Protein AF-H1Y177-F1 (afdb_monomer)

pLDDT: mean 82.39, std 16.21, range [31.78, 97.62]

Sequence (345 aa):
MYNSAKEYADLIKTEEYEYSAEPDDLEERKAMLRAQYAEQIKLIRYDLDAEFTPTRTKYQHILDMHKVMFCASLPEDIQAEFAAQFHYTTADNRRMYARIKRSPDQRFYALFISSSLITILHKLGKLELAVHYPGRVVSCSRYPDEKVTRLQLIEMLAETYAHFRLTKLPLGPLIILEENLDFQHYLTLTTQEKLLAYHEIAHFLNGDLEPDANQQKLSVDYPNLSYQREHYADLVGFALLLREEKYYGEVSEQDRKRILLALIGLFKVQYDLQGPETKDYPHPFNRLLIIIECFYGKSTAGTIGDAIENDRFHVLDVQKLAIENLKEEKYEAYIDQQLKLRFQS

Nearest PDB structures (foldseek):
  4x28-assembly1_C  TM=2.511E-01  e=2.045E+00  Mycobacterium tuberculosis H37Rv
  4hr3-assembly1_A  TM=2.533E-01  e=1.949E+00  Mycobacteroides abscessus ATCC 19977

Radius of gyration: 20.74 Å; Cα contacts (8 Å, |Δi|>4): 410; chains: 1; bounding box: 46×53×52 Å

Mean predicted aligned error: 8.29 Å

Organism: NCBI:txid714943

Solvent-accessible surface area (backbone atoms only — not comparable to full-atom values): 19398 Å² total; per-residue (Å²): 136,74,93,43,15,58,59,49,38,56,50,52,38,65,77,55,57,50,82,81,81,82,64,95,58,54,65,60,56,52,52,50,51,52,67,75,36,54,76,59,50,76,77,44,95,70,86,86,86,70,77,95,60,92,79,77,56,89,54,45,67,56,45,49,48,52,50,52,56,52,42,69,60,44,59,77,90,47,31,64,56,50,61,58,24,46,26,70,43,63,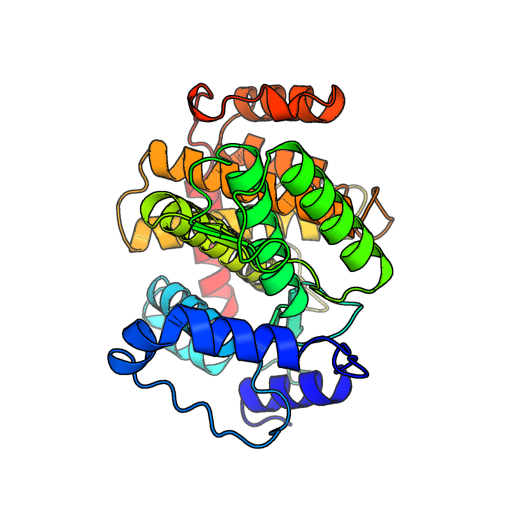35,53,32,80,86,52,56,62,47,60,46,68,42,94,85,71,68,27,31,27,37,32,38,14,55,44,50,57,46,36,53,52,48,48,50,50,36,54,50,31,44,76,38,34,91,46,50,73,46,34,69,85,41,77,92,51,87,67,49,47,66,60,35,47,52,50,43,53,48,29,51,54,46,26,64,74,70,54,47,60,58,68,72,54,76,41,53,40,68,76,58,42,50,54,43,49,56,31,48,54,51,39,56,48,43,55,52,28,26,38,51,21,33,55,62,62,31,72,83,46,97,80,54,81,67,80,76,90,69,83,89,55,98,46,66,53,41,43,52,54,48,49,11,48,47,46,6,52,43,50,52,53,52,43,49,49,67,79,37,86,76,47,74,67,52,52,45,48,50,49,52,24,49,53,53,46,34,51,52,46,28,73,65,70,44,74,61,49,101,68,42,63,37,36,63,61,50,50,40,53,44,32,34,47,46,28,20,60,70,40,22,49,56,52,48,53,21,60,79,66,75,34,59,92,72,63,58,64,90,76,54,65,73,40,86,34,69,57,70,62,45,51,53,48,50,55,52,33,53,46,64,73,72,74,109

Secondary structure (DSSP, 8-state):
--SSHHHHHHHHHHHH-------TTHHHHHHHHHHHSHHHHTTS---------TT--TTHHHHHHHHHHHHHTS-HHHHHHHHHHEEEEE---TT-SEEEEE-TTSS-EEEEE-HHHHHHHHHHHHHHHHHH-GGGEEEETTSTTSPPPHHHHHHHHHHHHHHHHHH-------EEE-HHHHHHHHHHHHHHHHHHHHHHHHHHHHTTT-TT------SPPPS-HHHHHHHHHHHHHHHHHHHHHHHHS---HHHHHHHHHHHHHHHHHHHHHH-S--SSS--HHHHHHHHHHHHH-HHHHHHHHHHHHTT-GGG--GGG------SHHHHHHHHHHHHHHHH--

Structure (mmCIF, N/CA/C/O backbone):
data_AF-H1Y177-F1
#
_entry.id   AF-H1Y177-F1
#
loop_
_atom_site.group_PDB
_atom_site.id
_atom_site.type_symbol
_atom_site.label_atom_id
_atom_site.label_alt_id
_atom_site.label_comp_id
_atom_site.label_asym_id
_atom_site.label_entity_id
_atom_site.label_seq_id
_atom_site.pdbx_PDB_ins_code
_atom_site.Cartn_x
_atom_site.Cartn_y
_atom_site.Cartn_z
_atom_site.occupancy
_atom_site.B_iso_or_equiv
_atom_site.auth_seq_id
_atom_site.auth_comp_id
_atom_site.auth_asym_id
_atom_site.auth_atom_id
_atom_site.pdbx_PDB_model_num
ATOM 1 N N . MET A 1 1 ? 23.823 -19.924 -10.982 1.00 75.94 1 MET A N 1
ATOM 2 C CA . MET A 1 1 ? 22.974 -19.399 -12.072 1.00 75.94 1 MET A CA 1
ATOM 3 C C . MET A 1 1 ? 21.580 -19.937 -11.814 1.00 75.94 1 MET A C 1
ATOM 5 O O . MET A 1 1 ? 21.475 -21.138 -11.608 1.00 75.94 1 MET A O 1
ATOM 9 N N . TYR A 1 2 ? 20.572 -19.074 -11.722 1.00 88.19 2 TYR A N 1
ATOM 10 C CA . TYR A 1 2 ? 19.198 -19.466 -11.373 1.00 88.19 2 TYR A CA 1
ATOM 11 C C . TYR A 1 2 ? 18.425 -19.841 -12.643 1.00 88.19 2 TYR A C 1
ATOM 13 O O . TYR A 1 2 ? 18.700 -19.279 -13.704 1.00 88.19 2 TYR A O 1
ATOM 21 N N . ASN A 1 3 ? 17.464 -20.760 -12.574 1.00 90.69 3 ASN A N 1
ATOM 22 C CA . ASN A 1 3 ? 16.644 -21.129 -13.736 1.00 90.69 3 ASN A CA 1
ATOM 23 C C . ASN A 1 3 ? 15.321 -20.356 -13.795 1.00 90.69 3 ASN A C 1
ATOM 25 O O . ASN A 1 3 ? 14.685 -20.318 -14.844 1.00 90.69 3 ASN A O 1
ATOM 29 N N . SER A 1 4 ? 14.899 -19.737 -12.689 1.00 93.69 4 SER A N 1
ATOM 30 C CA . SER A 1 4 ? 13.678 -18.928 -12.625 1.00 93.69 4 SER A CA 1
ATOM 31 C C . SER A 1 4 ? 13.740 -17.865 -11.526 1.00 93.69 4 SER A C 1
ATOM 33 O O . SER A 1 4 ? 14.493 -18.000 -10.558 1.00 93.69 4 SER A O 1
ATOM 35 N N . ALA A 1 5 ? 12.872 -16.854 -11.624 1.00 92.81 5 ALA A N 1
ATOM 36 C CA . ALA A 1 5 ? 12.686 -15.856 -10.571 1.00 92.81 5 ALA A CA 1
ATOM 37 C C . ALA A 1 5 ? 12.216 -16.472 -9.242 1.00 92.81 5 ALA A C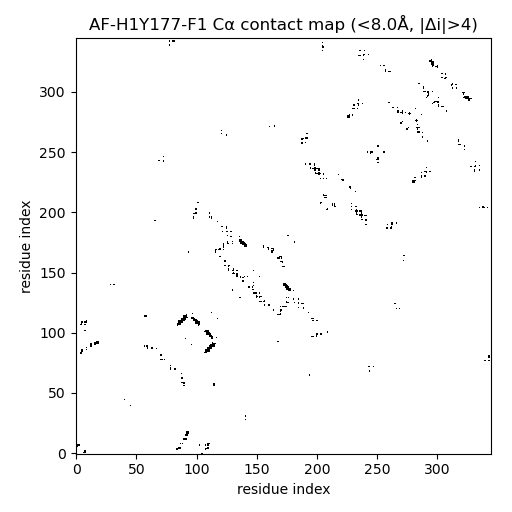 1
ATOM 39 O O . ALA A 1 5 ? 12.627 -16.025 -8.173 1.00 92.81 5 ALA A O 1
ATOM 40 N N . LYS A 1 6 ? 11.407 -17.540 -9.304 1.00 92.94 6 LYS A N 1
ATOM 41 C CA . LYS A 1 6 ? 10.964 -18.289 -8.121 1.00 92.94 6 LYS A CA 1
ATOM 42 C C . LYS A 1 6 ? 12.135 -18.970 -7.413 1.00 92.94 6 LYS A C 1
ATOM 44 O O . LYS A 1 6 ? 12.269 -18.834 -6.206 1.00 92.94 6 LYS A O 1
ATOM 49 N N . GLU A 1 7 ? 12.995 -19.665 -8.159 1.00 91.56 7 GLU A N 1
ATOM 50 C CA . GLU A 1 7 ? 14.185 -20.321 -7.596 1.00 91.56 7 GLU A CA 1
ATOM 51 C C . GLU A 1 7 ? 15.108 -19.308 -6.904 1.00 91.56 7 GLU A C 1
ATOM 53 O O . GLU A 1 7 ? 15.587 -19.558 -5.800 1.00 91.56 7 GLU A O 1
ATOM 58 N N . TYR A 1 8 ? 15.313 -18.140 -7.523 1.00 92.44 8 TYR A N 1
ATOM 59 C CA . TYR A 1 8 ? 16.077 -17.053 -6.913 1.00 92.44 8 TYR A CA 1
ATOM 60 C C . TYR A 1 8 ? 15.431 -16.551 -5.611 1.00 92.44 8 TYR A C 1
ATOM 62 O O . TYR A 1 8 ? 16.113 -16.411 -4.596 1.00 92.44 8 TYR A O 1
ATOM 70 N N . ALA A 1 9 ? 14.117 -16.319 -5.614 1.00 89.06 9 ALA A N 1
ATOM 71 C CA . ALA A 1 9 ? 13.401 -15.826 -4.443 1.00 89.06 9 ALA A CA 1
ATOM 72 C C . ALA A 1 9 ? 13.393 -16.827 -3.274 1.00 89.06 9 ALA A C 1
ATOM 74 O O . ALA A 1 9 ? 13.612 -16.427 -2.130 1.00 89.06 9 ALA A O 1
ATOM 75 N N . ASP A 1 10 ? 13.192 -18.118 -3.555 1.00 88.56 10 ASP A N 1
ATOM 76 C CA . ASP A 1 10 ? 13.184 -19.189 -2.550 1.00 88.56 10 ASP A CA 1
ATOM 77 C C . ASP A 1 10 ? 14.548 -19.325 -1.848 1.00 88.56 10 ASP A C 1
ATOM 79 O O . ASP A 1 10 ? 14.605 -19.580 -0.640 1.00 88.56 10 ASP A O 1
ATOM 83 N N . LEU A 1 11 ? 15.651 -19.094 -2.573 1.00 86.75 11 LEU A N 1
ATOM 84 C CA . LEU A 1 11 ? 16.990 -19.066 -1.983 1.00 86.75 11 LEU A CA 1
ATOM 85 C C . LEU A 1 11 ? 17.119 -17.919 -0.973 1.00 86.75 11 LEU A C 1
ATOM 87 O O . LEU A 1 11 ? 17.459 -18.160 0.183 1.00 86.75 11 LEU A O 1
ATOM 91 N N . ILE A 1 12 ? 16.787 -16.690 -1.382 1.00 83.62 12 ILE A N 1
ATOM 92 C CA . ILE A 1 12 ? 16.859 -15.510 -0.506 1.00 83.62 12 ILE A CA 1
ATOM 93 C C . ILE A 1 12 ? 15.965 -15.686 0.721 1.00 83.62 12 ILE A C 1
ATOM 95 O O . ILE A 1 12 ? 16.376 -15.380 1.836 1.00 83.62 12 ILE A O 1
ATOM 99 N N . LYS A 1 13 ? 14.751 -16.215 0.537 1.00 80.75 13 LYS A N 1
ATOM 100 C CA . LYS A 1 13 ? 13.829 -16.491 1.641 1.00 80.75 13 LYS A CA 1
ATOM 101 C C . LYS A 1 13 ? 14.442 -17.448 2.660 1.00 80.75 13 LYS A C 1
ATOM 103 O O . LYS A 1 13 ? 14.269 -17.243 3.855 1.00 80.75 13 LYS A O 1
ATOM 108 N N . THR A 1 14 ? 15.158 -18.468 2.192 1.00 78.88 14 THR A N 1
ATOM 109 C CA . THR A 1 14 ? 15.846 -19.429 3.062 1.00 78.88 14 THR A CA 1
ATOM 110 C C . THR A 1 14 ? 17.004 -18.780 3.818 1.00 78.88 14 THR A C 1
ATOM 112 O O . THR A 1 14 ? 17.168 -19.024 5.010 1.00 78.88 14 THR A O 1
ATOM 115 N N . GLU A 1 15 ? 17.787 -17.935 3.145 1.00 77.94 15 GLU A N 1
ATOM 116 C CA . GLU A 1 15 ? 18.942 -17.243 3.732 1.00 77.94 15 GLU A CA 1
ATOM 117 C C . GLU A 1 15 ? 18.545 -16.166 4.749 1.00 77.94 15 GLU A C 1
ATOM 119 O O . GLU A 1 15 ? 19.251 -15.953 5.733 1.00 77.94 15 GLU A O 1
ATOM 124 N N . GLU A 1 16 ? 17.426 -15.479 4.517 1.00 73.50 16 GLU A N 1
ATOM 125 C CA . GLU A 1 16 ? 17.005 -14.324 5.312 1.00 73.50 16 GLU A CA 1
ATOM 126 C C . GLU A 1 16 ? 15.894 -14.630 6.320 1.00 73.50 16 GLU A C 1
ATOM 128 O O . GLU A 1 16 ? 15.444 -13.709 7.000 1.00 73.50 16 GLU A O 1
ATOM 133 N N . TYR A 1 17 ? 15.422 -15.875 6.427 1.00 67.88 17 TYR A N 1
ATOM 134 C CA . TYR A 1 17 ? 14.369 -16.226 7.380 1.00 67.88 17 TYR A CA 1
ATOM 135 C C . TYR A 1 17 ? 14.837 -16.002 8.827 1.00 67.88 17 TYR A C 1
ATOM 137 O O . TYR A 1 17 ? 15.738 -16.677 9.324 1.00 67.88 17 TYR A O 1
ATOM 145 N N . GLU A 1 18 ? 14.174 -15.084 9.533 1.00 60.97 18 GLU A N 1
ATOM 146 C CA . GLU A 1 18 ? 14.461 -14.761 10.933 1.00 60.97 18 GLU A CA 1
ATOM 147 C C . GLU A 1 18 ? 13.154 -14.693 11.745 1.00 60.97 18 GLU A C 1
ATOM 149 O O . GLU A 1 18 ? 12.717 -13.613 12.148 1.00 60.97 18 GLU A O 1
ATOM 154 N N . TYR A 1 19 ? 12.531 -15.843 12.032 1.00 57.69 19 TYR A N 1
ATOM 155 C CA . TYR A 1 19 ? 11.527 -15.963 13.100 1.00 57.69 19 TYR A CA 1
ATOM 156 C C . TYR A 1 19 ? 11.742 -17.224 13.943 1.00 57.69 19 TYR A C 1
ATOM 158 O O . TYR A 1 19 ? 11.672 -18.352 13.458 1.00 57.69 19 TYR A O 1
ATOM 166 N N . SER A 1 20 ? 11.996 -17.008 15.235 1.00 42.56 20 SER A N 1
ATOM 167 C CA . SER A 1 20 ? 12.152 -18.029 16.271 1.00 42.56 20 SER A CA 1
ATOM 168 C C . SER A 1 20 ? 10.900 -18.112 17.156 1.00 42.56 20 SER A C 1
ATOM 170 O O . SER A 1 20 ? 10.494 -17.079 17.688 1.00 42.56 20 SER A O 1
ATOM 172 N N . ALA A 1 21 ? 10.400 -19.342 17.341 1.00 47.53 21 ALA A N 1
ATOM 173 C CA . ALA A 1 21 ? 9.310 -19.820 18.211 1.00 47.53 21 ALA A CA 1
ATOM 174 C C . ALA A 1 21 ? 7.911 -19.193 18.016 1.00 47.53 21 ALA A C 1
ATOM 176 O O . ALA A 1 21 ? 7.730 -17.977 18.023 1.00 47.53 21 ALA A O 1
ATOM 177 N N . GLU A 1 22 ? 6.909 -20.065 17.858 1.00 49.09 22 GLU A N 1
ATOM 178 C CA . GLU A 1 22 ? 5.491 -19.695 17.884 1.00 49.09 22 GLU A CA 1
ATOM 179 C C . GLU A 1 22 ? 5.107 -19.159 19.277 1.00 49.09 22 GLU A C 1
ATOM 181 O O . GLU A 1 22 ? 5.670 -19.608 20.275 1.00 49.09 22 GLU A O 1
ATOM 186 N N . PRO A 1 23 ? 4.180 -18.190 19.370 1.00 51.50 23 PRO A N 1
ATOM 187 C CA . PRO A 1 23 ? 3.711 -17.684 20.655 1.00 51.50 23 PRO A CA 1
ATOM 188 C C . PRO A 1 23 ? 2.917 -18.757 21.411 1.00 51.50 23 PRO A C 1
ATOM 190 O O . PRO A 1 23 ? 2.177 -19.534 20.805 1.00 51.50 23 PRO A O 1
ATOM 193 N N . ASP A 1 24 ? 3.017 -18.735 22.740 1.00 48.34 24 ASP A N 1
ATOM 194 C CA . ASP A 1 24 ? 2.406 -19.727 23.638 1.00 48.34 24 ASP A CA 1
ATOM 195 C C . ASP A 1 24 ? 0.866 -19.826 23.513 1.00 48.34 24 ASP A C 1
ATOM 197 O O . ASP A 1 24 ? 0.278 -20.832 23.900 1.00 48.34 24 ASP A O 1
ATOM 201 N N . ASP A 1 25 ? 0.198 -18.815 22.939 1.00 46.34 25 ASP A N 1
ATOM 202 C CA . ASP A 1 25 ? -1.266 -18.720 22.817 1.00 46.34 25 ASP A CA 1
ATOM 203 C C . ASP A 1 25 ? -1.827 -19.124 21.434 1.00 46.34 25 ASP A C 1
ATOM 205 O O . ASP A 1 25 ? -3.021 -18.962 21.155 1.00 46.34 25 ASP A O 1
ATOM 209 N N . LEU A 1 26 ? -0.989 -19.655 20.534 1.00 50.62 26 LEU A N 1
ATOM 210 C CA . LEU A 1 26 ? -1.403 -20.007 19.170 1.00 50.62 26 LEU A CA 1
ATOM 211 C C . LEU A 1 26 ? -2.540 -21.043 19.136 1.00 50.62 26 LEU A C 1
ATOM 213 O O . LEU A 1 26 ? -3.461 -20.922 18.321 1.00 50.62 26 LEU A O 1
ATOM 217 N N . GLU A 1 27 ? -2.490 -22.048 20.008 1.00 55.56 27 GLU A N 1
ATOM 218 C CA . GLU A 1 27 ? -3.500 -23.111 20.054 1.00 55.56 27 GLU A CA 1
ATOM 219 C C . GLU A 1 27 ? -4.855 -22.610 20.571 1.00 55.56 27 GLU A C 1
ATOM 221 O O . GLU A 1 27 ? -5.894 -22.991 20.028 1.00 55.56 27 GLU A O 1
ATOM 226 N N . GLU A 1 28 ? -4.868 -21.668 21.518 1.00 53.62 28 GLU A N 1
ATOM 227 C CA . GLU A 1 28 ? -6.100 -21.020 21.990 1.00 53.62 28 GLU A CA 1
ATOM 228 C C . GLU A 1 28 ? -6.765 -20.210 20.867 1.00 53.62 28 GLU A C 1
ATOM 230 O O . GLU A 1 28 ? -7.971 -20.320 20.625 1.00 53.62 28 GLU A O 1
ATOM 235 N N . ARG A 1 29 ? -5.966 -19.467 20.088 1.00 50.06 29 ARG A N 1
ATOM 236 C CA . ARG A 1 29 ? -6.459 -18.715 18.921 1.00 50.06 29 ARG A CA 1
ATOM 237 C C . ARG A 1 29 ? -7.013 -19.640 17.830 1.00 50.06 29 ARG A C 1
ATOM 239 O O . ARG A 1 29 ? -8.046 -19.324 17.232 1.00 50.06 29 ARG A O 1
ATOM 246 N N . LYS A 1 30 ? -6.366 -20.785 17.566 1.00 53.19 30 LYS A N 1
ATOM 247 C CA . LYS A 1 30 ? -6.859 -21.807 16.617 1.00 53.19 30 LYS A CA 1
ATOM 248 C C . LYS A 1 30 ? -8.172 -22.433 17.094 1.00 53.19 30 LYS A C 1
ATOM 250 O O . LYS A 1 30 ? -9.084 -22.608 16.284 1.00 53.19 30 LYS A O 1
ATOM 255 N N . ALA A 1 31 ? -8.285 -22.757 18.382 1.00 60.78 31 ALA A N 1
ATOM 256 C CA . ALA A 1 31 ? -9.494 -23.333 18.968 1.00 60.78 31 ALA A CA 1
ATOM 257 C C . ALA A 1 31 ? -10.694 -22.382 18.847 1.00 60.78 31 ALA A C 1
ATOM 259 O O . ALA A 1 31 ? -11.779 -22.799 18.441 1.00 60.78 31 ALA A O 1
ATOM 260 N N . MET A 1 32 ? -10.479 -21.090 19.093 1.00 52.34 32 MET A N 1
ATOM 261 C CA . MET A 1 32 ? -11.524 -20.077 18.982 1.00 52.34 32 MET A CA 1
ATOM 262 C C . MET A 1 32 ? -12.012 -19.880 17.537 1.00 52.34 32 MET A C 1
ATOM 264 O O . MET A 1 32 ? -13.216 -19.811 17.297 1.00 52.34 32 MET A O 1
ATOM 268 N N . LEU A 1 33 ? -11.102 -19.858 16.553 1.00 46.78 33 LEU A N 1
ATOM 269 C CA . LEU A 1 33 ? -11.469 -19.799 15.129 1.00 46.78 33 LEU A CA 1
ATOM 270 C C . LEU A 1 33 ? -12.312 -21.010 14.710 1.00 46.78 33 LEU A C 1
ATOM 272 O O . LEU A 1 33 ? -13.312 -20.858 14.011 1.00 46.78 33 LEU A O 1
ATOM 276 N N . ARG A 1 34 ? -11.935 -22.210 15.165 1.00 55.59 34 ARG A N 1
ATOM 277 C CA . ARG A 1 34 ? -12.697 -23.439 14.905 1.00 55.59 34 ARG A CA 1
ATOM 278 C C . ARG A 1 34 ? -14.091 -23.387 15.530 1.00 55.59 34 ARG A C 1
ATOM 280 O O . ARG A 1 34 ? -15.044 -23.804 14.883 1.00 55.59 34 ARG A O 1
ATOM 287 N N . ALA A 1 35 ? -14.217 -22.852 16.744 1.00 54.09 35 ALA A N 1
ATOM 288 C CA . ALA A 1 35 ? -15.501 -22.706 17.426 1.00 54.09 35 ALA A CA 1
ATOM 289 C C . ALA A 1 35 ? -16.419 -21.686 16.731 1.00 54.09 35 ALA A C 1
ATOM 291 O O . ALA A 1 35 ? -17.602 -21.949 16.535 1.00 54.09 35 ALA A O 1
ATOM 292 N N . GLN A 1 36 ? -15.871 -20.542 16.317 1.00 44.62 36 GLN A N 1
ATOM 293 C CA . GLN A 1 36 ? -16.650 -19.434 15.769 1.00 44.62 36 GLN A CA 1
ATOM 294 C C . GLN A 1 36 ? -17.076 -19.639 14.306 1.00 44.62 36 GLN A C 1
ATOM 296 O O . GLN A 1 36 ? -18.156 -19.201 13.912 1.00 44.62 36 GLN A O 1
ATOM 301 N N . TYR A 1 37 ? -16.260 -20.325 13.503 1.00 44.91 37 TYR A N 1
ATOM 302 C CA . TYR A 1 37 ? -16.524 -20.543 12.079 1.00 44.91 37 TYR A CA 1
ATOM 303 C C . TYR A 1 37 ? -17.017 -21.957 11.752 1.00 44.91 37 TYR A C 1
ATOM 305 O O . TYR A 1 37 ? -17.099 -22.302 10.577 1.00 44.91 37 TYR A O 1
ATOM 313 N N . ALA A 1 38 ? -17.381 -22.775 12.744 1.00 51.91 38 ALA A N 1
ATOM 314 C CA . ALA A 1 38 ? -17.777 -24.174 12.542 1.00 51.91 38 ALA A CA 1
ATOM 315 C C . ALA A 1 38 ? -18.864 -24.371 11.460 1.00 51.91 38 ALA A C 1
ATOM 317 O O . ALA A 1 38 ? -18.815 -25.341 10.707 1.00 51.91 38 ALA A O 1
ATOM 318 N N . GLU A 1 39 ? -19.811 -23.435 11.338 1.00 41.00 39 GLU A N 1
ATOM 319 C CA . GLU A 1 39 ? -20.872 -23.478 10.319 1.00 41.00 39 GLU A CA 1
ATOM 320 C C . GLU A 1 39 ? -20.454 -22.876 8.962 1.00 41.00 39 GLU A C 1
ATOM 322 O O . GLU A 1 39 ? -20.927 -23.323 7.921 1.00 41.00 39 GLU A O 1
ATOM 327 N N . GLN A 1 40 ? -19.515 -21.923 8.934 1.00 39.03 40 GLN A N 1
ATOM 328 C CA . GLN A 1 40 ? -19.001 -21.322 7.689 1.00 39.03 40 GLN A CA 1
ATOM 329 C C . GLN A 1 40 ? -17.900 -22.185 7.040 1.00 39.03 40 GLN A C 1
ATOM 331 O O . GLN A 1 40 ? -17.818 -22.280 5.818 1.00 39.03 40 GLN A O 1
ATOM 336 N N . ILE A 1 41 ? -17.115 -22.905 7.850 1.00 40.62 41 ILE A N 1
ATOM 337 C CA . ILE A 1 41 ? -16.101 -23.883 7.419 1.00 40.62 41 ILE A CA 1
ATOM 338 C C . ILE A 1 41 ? -16.753 -25.099 6.739 1.00 40.62 41 ILE A C 1
ATOM 340 O O . ILE A 1 41 ? -16.166 -25.683 5.834 1.00 40.62 41 ILE A O 1
ATOM 344 N N . LYS A 1 42 ? -18.000 -25.456 7.080 1.00 44.00 42 LYS A N 1
ATOM 345 C CA . LYS A 1 42 ? -18.747 -26.502 6.351 1.00 44.00 42 LYS A CA 1
ATOM 346 C C . LYS A 1 42 ? -19.046 -26.128 4.893 1.00 44.00 42 LYS A C 1
ATOM 348 O O . LYS A 1 42 ? -19.235 -27.023 4.073 1.00 44.00 42 LYS A O 1
ATOM 353 N N . LEU A 1 43 ? -19.092 -24.832 4.572 1.00 38.03 43 LEU A N 1
ATOM 354 C CA . LEU A 1 43 ? -19.390 -24.318 3.230 1.00 38.03 43 LEU A CA 1
ATOM 355 C C . LEU A 1 43 ? -18.131 -24.003 2.409 1.00 38.03 43 LEU A C 1
ATOM 357 O O . LEU A 1 43 ? -18.203 -23.955 1.183 1.00 38.03 43 LEU A O 1
ATOM 361 N N . ILE A 1 44 ? -16.975 -23.841 3.055 1.00 39.00 44 ILE A N 1
ATOM 362 C CA . ILE A 1 44 ? -15.700 -23.539 2.401 1.00 39.00 44 ILE A CA 1
ATOM 363 C C . ILE A 1 44 ? -14.711 -24.645 2.769 1.00 39.00 44 ILE A C 1
ATOM 365 O O . ILE A 1 44 ? -14.218 -24.695 3.892 1.00 39.00 44 ILE A O 1
ATOM 369 N N . ARG A 1 45 ? -14.408 -25.534 1.815 1.00 35.06 45 ARG A N 1
ATOM 370 C CA . ARG A 1 45 ? -13.374 -26.571 1.966 1.00 35.06 45 ARG A CA 1
ATOM 371 C C . ARG A 1 45 ? -11.992 -25.930 2.155 1.00 35.06 45 ARG A C 1
ATOM 373 O O . ARG A 1 45 ? -11.255 -25.753 1.191 1.00 35.06 45 ARG A O 1
ATOM 380 N N . TYR A 1 46 ? -11.636 -25.609 3.392 1.00 36.53 46 TYR A N 1
ATOM 381 C CA . TYR A 1 46 ? -10.250 -25.460 3.820 1.00 36.53 46 TYR A CA 1
ATOM 382 C C . TYR A 1 46 ? -9.891 -26.675 4.671 1.00 36.53 46 TYR A C 1
ATOM 384 O O . TYR A 1 46 ? -10.284 -26.761 5.834 1.00 36.53 46 TYR A O 1
ATOM 392 N N . ASP A 1 47 ? -9.146 -27.613 4.085 1.00 34.56 47 ASP A N 1
ATOM 393 C CA . ASP A 1 47 ? -8.481 -28.664 4.852 1.00 34.56 47 ASP A CA 1
ATOM 394 C C . ASP A 1 47 ? -7.391 -28.022 5.720 1.00 34.56 47 ASP A C 1
ATOM 396 O O . ASP A 1 47 ? -6.475 -27.362 5.222 1.00 34.56 47 ASP A O 1
ATOM 400 N N . LEU A 1 48 ? -7.520 -28.196 7.036 1.00 36.38 48 LEU A N 1
ATOM 401 C CA . LEU A 1 48 ? -6.584 -27.715 8.058 1.00 36.38 48 LEU A CA 1
ATOM 402 C C . LEU A 1 48 ? -5.649 -28.822 8.567 1.00 36.38 48 LEU A C 1
ATOM 404 O O . LEU A 1 48 ? -5.088 -28.689 9.653 1.00 36.38 48 LEU A O 1
ATOM 408 N N . ASP A 1 49 ? -5.439 -29.864 7.766 1.00 34.62 49 ASP A N 1
ATOM 409 C CA . ASP A 1 49 ? -4.423 -30.882 8.018 1.00 34.62 49 ASP A CA 1
ATOM 410 C C . ASP A 1 49 ? -3.207 -30.606 7.129 1.00 34.62 49 ASP A C 1
ATOM 412 O O . ASP A 1 49 ? -3.058 -31.140 6.032 1.00 34.62 49 ASP A O 1
ATOM 416 N N . ALA A 1 50 ? -2.326 -29.726 7.602 1.00 37.50 50 ALA A N 1
ATOM 417 C CA . ALA A 1 50 ? -0.974 -29.634 7.073 1.00 37.50 50 ALA A CA 1
ATOM 418 C C . ALA A 1 50 ? 0.016 -29.658 8.239 1.00 37.50 50 ALA A C 1
ATOM 420 O O . ALA A 1 50 ? 0.114 -28.702 9.011 1.00 37.50 50 ALA A O 1
ATOM 421 N N . GLU A 1 51 ? 0.746 -30.770 8.346 1.00 31.78 51 GLU A N 1
ATOM 422 C CA . GLU A 1 51 ? 2.013 -30.841 9.069 1.00 31.78 51 GLU A CA 1
ATOM 423 C C . GLU A 1 51 ? 2.915 -29.667 8.661 1.00 31.78 51 GLU A C 1
ATOM 425 O O . GLU A 1 51 ? 2.915 -29.223 7.506 1.00 31.78 51 GLU A O 1
ATOM 430 N N . PHE A 1 52 ? 3.684 -29.156 9.624 1.00 33.31 52 PHE A N 1
ATOM 431 C CA . PHE A 1 52 ? 4.585 -28.020 9.457 1.00 33.31 52 PHE A CA 1
ATOM 432 C C . PHE A 1 52 ? 5.525 -28.235 8.258 1.00 33.31 52 PHE A C 1
ATOM 434 O O . PHE A 1 52 ? 6.497 -28.983 8.324 1.00 33.31 52 PHE A O 1
ATOM 441 N N . THR A 1 53 ? 5.217 -27.566 7.146 1.00 32.19 53 THR A N 1
ATOM 442 C CA . THR A 1 53 ? 6.043 -27.511 5.938 1.00 32.19 53 THR A CA 1
ATOM 443 C C . THR A 1 53 ? 6.730 -26.144 5.896 1.00 32.19 53 THR A C 1
ATOM 445 O O . THR A 1 53 ? 6.061 -25.139 6.153 1.00 32.19 53 THR A O 1
ATOM 448 N N . PRO A 1 54 ? 8.032 -26.054 5.569 1.00 38.12 54 PRO A N 1
ATOM 449 C CA . PRO A 1 54 ? 8.764 -24.790 5.556 1.00 38.12 54 PRO A CA 1
ATOM 450 C C . PRO A 1 54 ? 8.040 -23.712 4.732 1.00 38.12 54 PRO A C 1
ATOM 452 O O . 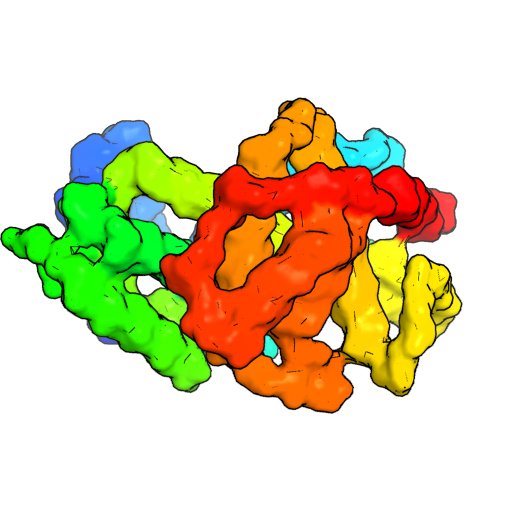PRO A 1 54 ? 7.924 -23.799 3.515 1.00 38.12 54 PRO A O 1
ATOM 455 N N . THR A 1 55 ? 7.552 -22.681 5.424 1.00 39.78 55 THR A N 1
ATOM 456 C CA . THR A 1 55 ? 7.062 -21.386 4.918 1.00 39.78 55 THR A CA 1
ATOM 457 C C . THR A 1 55 ? 6.090 -21.389 3.724 1.00 39.78 55 THR A C 1
ATOM 459 O O . THR A 1 55 ? 6.281 -20.656 2.750 1.00 39.78 55 THR A O 1
ATOM 462 N N . ARG A 1 56 ? 4.939 -22.064 3.854 1.00 40.72 56 ARG A N 1
ATOM 463 C CA . ARG A 1 56 ? 3.696 -21.510 3.279 1.00 40.72 56 ARG A CA 1
ATOM 464 C C . ARG A 1 56 ? 3.258 -20.332 4.142 1.00 40.72 56 ARG A C 1
ATOM 466 O O . ARG A 1 56 ? 2.454 -20.466 5.060 1.00 40.72 56 ARG A O 1
ATOM 473 N N . THR A 1 57 ? 3.829 -19.168 3.882 1.00 51.47 57 THR A N 1
ATOM 474 C CA . THR A 1 57 ? 3.296 -17.924 4.432 1.00 51.47 57 THR A CA 1
ATOM 475 C C . THR A 1 57 ? 1.873 -17.769 3.918 1.00 51.47 57 THR A C 1
ATOM 477 O O . THR A 1 57 ? 1.601 -17.850 2.718 1.00 51.47 57 THR A O 1
ATOM 480 N N . LYS A 1 58 ? 0.922 -17.605 4.838 1.00 64.94 58 LYS A N 1
ATOM 481 C CA . LYS A 1 58 ? -0.509 -17.630 4.508 1.00 64.94 58 LYS A CA 1
ATOM 482 C C . LYS A 1 58 ? -0.921 -16.552 3.497 1.00 64.94 58 LYS A C 1
ATOM 484 O O . LYS A 1 58 ? -2.011 -16.657 2.962 1.00 64.94 58 LYS A O 1
ATOM 489 N N . TYR A 1 59 ? -0.058 -15.583 3.192 1.00 79.31 59 TYR A N 1
ATOM 490 C CA . TYR A 1 59 ? -0.310 -14.468 2.277 1.00 79.31 59 TYR A CA 1
ATOM 491 C C . TYR A 1 59 ? 0.250 -14.649 0.863 1.00 79.31 59 TYR A C 1
ATOM 493 O O . TYR A 1 59 ? 0.022 -13.776 0.034 1.00 79.31 59 TYR A O 1
ATOM 501 N N . GLN A 1 60 ? 0.936 -15.755 0.543 1.00 84.94 60 GLN A N 1
ATOM 502 C CA . GLN A 1 60 ? 1.447 -15.959 -0.821 1.00 84.94 60 GLN A CA 1
ATOM 503 C C . GLN A 1 60 ? 0.327 -15.851 -1.870 1.00 84.94 60 GLN A C 1
ATOM 505 O O . GLN A 1 60 ? 0.504 -15.178 -2.874 1.00 84.94 60 GLN A O 1
ATOM 510 N N . HIS A 1 61 ? -0.854 -16.411 -1.588 1.00 82.75 61 HIS A N 1
ATOM 511 C CA . HIS A 1 61 ? -2.008 -16.324 -2.488 1.00 82.75 61 HIS A CA 1
ATOM 512 C C . HIS A 1 61 ? -2.495 -14.881 -2.729 1.00 82.75 61 HIS A C 1
ATOM 514 O O . HIS A 1 61 ? -2.950 -14.571 -3.825 1.00 82.75 61 HIS A O 1
ATOM 520 N N . ILE A 1 62 ? -2.380 -13.997 -1.730 1.00 84.00 62 ILE A N 1
ATOM 521 C CA . ILE A 1 62 ? -2.714 -12.572 -1.860 1.00 84.00 62 ILE A CA 1
ATOM 522 C C . ILE A 1 62 ? -1.694 -11.879 -2.766 1.00 84.00 62 ILE A C 1
ATOM 524 O O . ILE A 1 62 ? -2.072 -11.153 -3.679 1.00 84.00 62 ILE A O 1
ATOM 528 N N . LEU A 1 63 ? -0.400 -12.151 -2.570 1.00 89.38 63 LEU A N 1
ATOM 529 C CA . LEU A 1 63 ? 0.653 -11.604 -3.432 1.00 89.38 63 LEU A CA 1
ATOM 530 C C . LEU A 1 63 ? 0.553 -12.122 -4.870 1.00 89.38 63 LEU A C 1
ATOM 532 O O . LEU A 1 63 ? 0.778 -11.357 -5.805 1.00 89.38 63 LEU A O 1
ATOM 536 N N . ASP A 1 64 ? 0.188 -13.391 -5.053 1.00 89.12 64 ASP A N 1
ATOM 537 C CA . ASP A 1 64 ? -0.059 -13.977 -6.370 1.00 89.12 64 ASP A CA 1
ATOM 538 C C . ASP A 1 64 ? -1.249 -13.291 -7.056 1.00 89.12 64 ASP A C 1
ATOM 540 O O . ASP A 1 64 ? -1.164 -12.966 -8.239 1.00 89.12 64 ASP A O 1
ATOM 544 N N . MET A 1 65 ? -2.328 -13.007 -6.315 1.00 88.38 65 MET A N 1
ATOM 545 C CA . MET A 1 65 ? -3.474 -12.247 -6.823 1.00 88.38 65 MET A CA 1
ATOM 546 C C . MET A 1 65 ? -3.060 -10.835 -7.252 1.00 88.38 65 MET A C 1
ATOM 548 O O . MET A 1 65 ? -3.353 -10.445 -8.381 1.00 88.38 65 MET A O 1
ATOM 552 N N . HIS A 1 66 ? -2.319 -10.103 -6.412 1.00 91.50 66 HIS A N 1
ATOM 553 C CA . HIS A 1 66 ? -1.795 -8.775 -6.760 1.00 91.50 66 HIS A CA 1
ATOM 554 C C . HIS A 1 66 ? -0.887 -8.828 -7.991 1.00 91.50 66 HIS A C 1
ATOM 556 O O . HIS A 1 66 ? -1.020 -8.001 -8.886 1.00 91.50 66 HIS A O 1
ATOM 562 N N . LYS A 1 67 ? -0.012 -9.838 -8.096 1.00 93.19 67 LYS A N 1
ATOM 563 C CA . LYS A 1 67 ? 0.841 -10.035 -9.278 1.00 93.19 67 LYS A CA 1
ATOM 564 C C . LYS A 1 67 ? 0.007 -10.252 -10.540 1.00 93.19 67 LYS A C 1
ATOM 566 O O . LYS A 1 67 ? 0.328 -9.680 -11.578 1.00 93.19 67 LYS A O 1
ATOM 571 N N . VAL A 1 68 ? -1.022 -11.098 -10.476 1.00 91.88 68 VAL A N 1
ATOM 572 C CA . VAL A 1 68 ? -1.906 -11.378 -11.618 1.00 91.88 68 VAL A CA 1
ATOM 573 C C . VAL A 1 68 ? -2.645 -10.114 -12.041 1.00 91.88 68 VAL A C 1
ATOM 575 O O . VAL A 1 68 ? -2.654 -9.798 -13.230 1.00 91.88 68 VAL A O 1
ATOM 578 N N . MET A 1 69 ? -3.211 -9.378 -11.081 1.00 91.19 69 MET A N 1
ATOM 579 C CA . MET A 1 69 ? -3.933 -8.141 -11.366 1.00 91.19 69 MET A CA 1
ATOM 580 C C . MET A 1 69 ? -3.028 -7.093 -12.014 1.00 91.19 69 MET A C 1
ATOM 582 O O . MET A 1 69 ? -3.393 -6.538 -13.055 1.00 91.19 69 MET A O 1
ATOM 586 N N . PHE A 1 70 ? -1.825 -6.921 -11.460 1.00 94.06 70 PHE A N 1
ATOM 587 C CA . PHE A 1 70 ? -0.839 -5.983 -11.968 1.00 94.06 70 PHE A CA 1
ATOM 588 C C . PHE A 1 70 ? -0.395 -6.365 -13.376 1.00 94.06 70 PHE A C 1
ATOM 590 O O . PHE A 1 70 ? -0.429 -5.533 -14.278 1.00 94.06 70 PHE A O 1
ATOM 597 N N . CYS A 1 71 ? -0.036 -7.637 -13.585 1.00 94.31 71 CYS A N 1
ATOM 598 C CA . CYS A 1 71 ? 0.405 -8.149 -14.880 1.00 94.31 71 CYS A CA 1
ATOM 599 C C . CYS A 1 71 ? -0.655 -7.928 -15.967 1.00 94.31 71 CYS A C 1
ATOM 601 O O . CYS A 1 71 ? -0.318 -7.482 -17.057 1.00 94.31 71 CYS A O 1
ATOM 603 N N . ALA A 1 72 ? -1.935 -8.157 -15.662 1.00 93.31 72 ALA A N 1
ATOM 604 C CA . ALA A 1 72 ? -3.023 -7.915 -16.610 1.00 93.31 72 ALA A CA 1
ATOM 605 C C . ALA A 1 72 ? -3.173 -6.431 -16.999 1.00 93.31 72 ALA A C 1
ATOM 607 O O . ALA A 1 72 ? -3.596 -6.136 -18.114 1.00 93.31 72 ALA A O 1
ATOM 608 N N . SER A 1 73 ? -2.780 -5.500 -16.121 1.00 93.31 73 SER A N 1
ATOM 609 C CA . SER A 1 73 ? -2.785 -4.056 -16.407 1.00 93.31 73 SER A CA 1
ATOM 610 C C . SER A 1 73 ? -1.593 -3.572 -17.255 1.00 93.31 73 SER A C 1
ATOM 612 O O . SER A 1 73 ? -1.553 -2.407 -17.672 1.00 93.31 73 SER A O 1
ATOM 614 N N . LEU A 1 74 ? -0.606 -4.440 -17.514 1.00 94.50 74 LEU A N 1
ATOM 615 C CA . LEU A 1 74 ? 0.553 -4.128 -18.354 1.00 94.50 74 LEU A CA 1
ATOM 616 C C . LEU A 1 74 ? 0.226 -4.283 -19.853 1.00 94.50 74 LEU A C 1
ATOM 618 O O . LEU A 1 74 ? -0.652 -5.074 -20.211 1.00 94.50 74 LEU A O 1
ATOM 622 N N . PRO A 1 75 ? 0.960 -3.588 -20.748 1.00 93.19 75 PRO A N 1
ATOM 623 C CA . PRO A 1 75 ? 0.883 -3.823 -22.192 1.00 93.19 75 PRO A CA 1
ATOM 624 C C . PRO A 1 75 ? 1.101 -5.300 -22.552 1.00 93.19 75 PRO A C 1
ATOM 626 O O . PRO A 1 75 ? 1.990 -5.937 -21.987 1.00 93.19 75 PRO A O 1
ATOM 629 N N . GLU A 1 76 ? 0.306 -5.842 -23.484 1.00 91.75 76 GLU A N 1
ATOM 630 C CA . GLU A 1 76 ? 0.294 -7.277 -23.843 1.00 91.75 76 GLU A CA 1
ATOM 631 C C . GLU A 1 76 ? 1.681 -7.826 -24.204 1.00 91.75 76 GLU A C 1
ATOM 633 O O . GLU A 1 76 ? 2.038 -8.938 -23.815 1.00 91.75 76 GLU A O 1
ATOM 638 N N . ASP A 1 77 ? 2.484 -7.026 -24.902 1.00 91.38 77 ASP A N 1
ATOM 639 C CA . ASP A 1 77 ? 3.843 -7.357 -25.326 1.00 91.38 77 ASP A CA 1
ATOM 640 C C . ASP A 1 77 ? 4.850 -7.436 -24.165 1.00 91.38 77 ASP A C 1
ATOM 642 O O . ASP A 1 77 ? 5.913 -8.028 -24.324 1.00 91.38 77 ASP A O 1
ATOM 646 N N . ILE A 1 78 ? 4.502 -6.906 -22.989 1.00 94.38 78 ILE A N 1
ATOM 647 C CA . ILE A 1 78 ? 5.340 -6.888 -21.781 1.00 94.38 78 ILE A CA 1
ATOM 648 C C . ILE A 1 78 ? 4.906 -7.955 -20.765 1.00 94.38 78 ILE A C 1
ATOM 650 O O . ILE A 1 78 ? 5.721 -8.416 -19.962 1.00 94.38 78 ILE A O 1
ATOM 654 N N . GLN A 1 79 ? 3.643 -8.395 -20.792 1.00 94.38 79 GLN A N 1
ATOM 655 C CA . GLN A 1 79 ? 3.080 -9.299 -19.775 1.00 94.38 79 GLN A CA 1
ATOM 656 C C . GLN A 1 79 ? 3.879 -10.598 -19.619 1.00 94.38 79 GLN A C 1
ATOM 658 O O . GLN A 1 79 ? 4.203 -11.007 -18.501 1.00 94.38 79 GLN A O 1
ATOM 663 N N . ALA A 1 80 ? 4.218 -11.247 -20.738 1.00 91.69 80 ALA A N 1
ATOM 664 C CA . ALA A 1 80 ? 4.935 -12.521 -20.728 1.00 91.69 80 ALA A CA 1
ATOM 665 C C . ALA A 1 80 ? 6.341 -12.381 -20.129 1.00 91.69 80 ALA A C 1
ATOM 667 O O . ALA A 1 80 ? 6.782 -13.229 -19.349 1.00 91.69 80 ALA A O 1
ATOM 668 N N . GLU A 1 81 ? 7.028 -11.292 -20.461 1.00 92.69 81 GLU A N 1
ATOM 669 C CA . GLU A 1 81 ? 8.377 -11.030 -19.985 1.00 92.69 81 GLU A CA 1
ATOM 670 C C . GLU A 1 81 ? 8.389 -10.651 -18.503 1.00 92.69 81 GLU A C 1
ATOM 672 O O . GLU A 1 81 ? 9.146 -11.235 -17.723 1.00 92.69 81 GLU A O 1
ATOM 677 N N . PHE A 1 82 ? 7.473 -9.773 -18.080 1.00 93.75 82 PHE A N 1
ATOM 678 C CA . PHE A 1 82 ? 7.286 -9.448 -16.669 1.00 93.75 82 PHE A CA 1
ATOM 679 C C . PHE A 1 82 ? 7.001 -10.712 -15.846 1.00 93.75 82 PHE A C 1
ATOM 681 O O . PHE A 1 82 ? 7.642 -10.963 -14.823 1.00 93.75 82 PHE A O 1
ATOM 688 N N . ALA A 1 83 ? 6.073 -11.556 -16.309 1.00 91.62 83 ALA A N 1
ATOM 689 C CA . ALA A 1 83 ? 5.704 -12.786 -15.620 1.00 91.62 83 ALA A CA 1
ATOM 690 C C . ALA A 1 83 ? 6.882 -13.763 -15.468 1.00 91.62 83 ALA A C 1
ATOM 692 O O . ALA A 1 83 ? 6.970 -14.426 -14.427 1.00 91.62 83 ALA A O 1
ATOM 693 N N . ALA A 1 84 ? 7.769 -13.826 -16.468 1.00 92.00 84 ALA A N 1
ATOM 694 C CA . ALA A 1 84 ? 8.958 -14.675 -16.479 1.00 92.00 84 ALA A CA 1
ATOM 695 C C . ALA A 1 84 ? 10.092 -14.141 -15.587 1.00 92.00 84 ALA A C 1
ATOM 697 O O . ALA A 1 84 ? 10.808 -14.933 -14.967 1.00 92.00 84 ALA A O 1
ATOM 698 N N . GLN A 1 85 ? 10.253 -12.817 -15.505 1.00 94.00 85 GLN A N 1
ATOM 699 C CA . GLN A 1 85 ? 11.354 -12.191 -14.773 1.00 94.00 85 GLN A CA 1
ATOM 700 C C . GLN A 1 85 ? 11.040 -11.907 -13.299 1.00 94.00 85 GLN A C 1
ATOM 702 O O . GLN A 1 85 ? 11.963 -11.879 -12.486 1.00 94.00 85 GLN A O 1
ATOM 707 N N . PHE A 1 86 ? 9.769 -11.727 -12.928 1.00 95.56 86 PHE A N 1
ATOM 708 C CA . PHE A 1 86 ? 9.376 -11.323 -11.574 1.00 95.56 86 PHE A CA 1
ATOM 709 C C . PHE A 1 86 ? 8.782 -12.466 -10.754 1.00 95.56 86 PHE A C 1
ATOM 711 O O . PHE A 1 86 ? 7.901 -13.201 -11.207 1.00 95.56 86 PHE A O 1
ATOM 718 N N . HIS A 1 87 ? 9.164 -12.557 -9.483 1.00 94.69 87 HIS A N 1
ATOM 719 C CA . HIS A 1 87 ? 8.477 -13.387 -8.496 1.00 94.69 87 HIS A CA 1
ATOM 720 C C . HIS A 1 87 ? 8.124 -12.571 -7.256 1.00 94.69 87 HIS A C 1
ATOM 722 O O . HIS A 1 87 ? 8.985 -11.912 -6.681 1.00 94.69 87 HIS A O 1
ATOM 728 N N . TYR A 1 88 ? 6.850 -12.600 -6.865 1.00 92.88 88 TYR A N 1
ATOM 729 C CA . TYR A 1 88 ? 6.388 -11.957 -5.640 1.00 92.88 88 TYR A CA 1
ATOM 730 C C . TYR A 1 88 ? 6.326 -13.035 -4.582 1.00 92.88 88 TYR A C 1
ATOM 732 O O . TYR A 1 88 ? 5.743 -14.094 -4.805 1.00 92.88 88 TYR A O 1
ATOM 740 N N . THR A 1 89 ? 6.918 -12.782 -3.431 1.00 90.44 89 THR A N 1
ATOM 741 C CA . THR A 1 89 ? 6.826 -13.698 -2.312 1.00 90.44 89 THR A CA 1
ATOM 742 C C . THR A 1 89 ? 6.870 -12.942 -1.004 1.00 90.44 89 THR A C 1
ATOM 744 O O . THR A 1 89 ? 7.068 -11.731 -0.932 1.00 90.44 89 THR A O 1
ATOM 747 N N . THR A 1 90 ? 6.651 -13.674 0.068 1.00 86.31 90 THR A N 1
ATOM 748 C CA . THR A 1 90 ? 6.863 -13.164 1.409 1.00 86.31 90 THR A CA 1
ATOM 749 C C . THR A 1 90 ? 8.265 -13.504 1.888 1.00 86.31 90 THR A C 1
ATOM 751 O O . THR A 1 90 ? 8.722 -14.633 1.677 1.00 86.31 90 THR A O 1
ATOM 754 N N . ALA A 1 91 ? 8.875 -12.618 2.659 1.00 81.31 91 ALA A N 1
ATOM 755 C CA . ALA A 1 91 ? 10.015 -12.980 3.487 1.00 81.31 91 ALA A CA 1
ATOM 756 C C . ALA A 1 91 ? 9.779 -12.489 4.905 1.00 81.31 91 ALA A C 1
ATOM 758 O O . ALA A 1 91 ? 9.581 -11.302 5.161 1.00 81.31 91 ALA A O 1
ATOM 759 N N . ASP A 1 92 ? 9.794 -13.447 5.818 1.00 74.25 92 ASP A N 1
ATOM 760 C CA . ASP A 1 92 ? 9.533 -13.210 7.216 1.00 74.25 92 ASP A CA 1
ATOM 761 C C . ASP A 1 92 ? 10.875 -13.051 7.930 1.00 74.25 92 ASP A C 1
ATOM 763 O O . ASP A 1 92 ? 11.541 -14.018 8.299 1.00 74.25 92 ASP A O 1
ATOM 767 N N . ASN A 1 93 ? 11.255 -11.790 8.130 1.00 69.06 93 ASN A N 1
ATOM 768 C CA . ASN A 1 93 ? 12.340 -11.407 9.020 1.00 69.06 93 ASN A CA 1
ATOM 769 C C . ASN A 1 93 ? 11.981 -10.132 9.798 1.00 69.06 93 ASN A C 1
ATOM 771 O O . ASN A 1 93 ? 11.038 -9.412 9.455 1.00 69.06 93 ASN A O 1
ATOM 775 N N . ARG A 1 94 ? 12.721 -9.850 10.874 1.00 68.50 94 ARG A N 1
ATOM 776 C CA . ARG A 1 94 ? 12.464 -8.688 11.748 1.00 68.50 94 ARG A CA 1
ATOM 777 C C . ARG A 1 94 ? 12.974 -7.357 11.183 1.00 68.50 94 ARG A C 1
ATOM 779 O O . ARG A 1 94 ? 12.772 -6.316 11.805 1.00 68.50 94 ARG A O 1
ATOM 786 N N . ARG A 1 95 ? 13.689 -7.386 10.057 1.00 67.25 95 ARG A N 1
ATOM 787 C CA . ARG A 1 95 ? 14.485 -6.262 9.534 1.00 67.25 95 ARG A CA 1
ATOM 788 C C . ARG A 1 95 ? 13.916 -5.657 8.254 1.00 67.25 95 ARG A C 1
ATOM 790 O O . ARG A 1 95 ? 14.421 -4.636 7.799 1.00 67.25 95 ARG A O 1
ATOM 797 N N . MET A 1 96 ? 12.904 -6.283 7.666 1.00 67.88 96 MET A N 1
ATOM 798 C CA . MET A 1 96 ? 12.376 -5.943 6.355 1.00 67.88 96 MET A CA 1
ATOM 799 C C . MET A 1 96 ? 10.853 -5.926 6.384 1.00 67.88 96 MET A C 1
ATOM 801 O O . MET A 1 96 ? 10.214 -6.810 6.953 1.00 67.88 96 MET A O 1
ATOM 805 N N . TYR A 1 97 ? 10.288 -4.909 5.744 1.00 80.31 97 TYR A N 1
ATOM 806 C CA . TYR A 1 97 ? 8.849 -4.702 5.608 1.00 80.31 97 TYR A CA 1
ATOM 807 C C . TYR A 1 97 ? 8.398 -4.971 4.172 1.00 80.31 97 TYR A C 1
ATOM 809 O O . TYR A 1 97 ? 7.523 -5.806 3.961 1.00 80.31 97 TYR A O 1
ATOM 817 N N . ALA A 1 98 ? 9.064 -4.354 3.200 1.00 89.38 98 ALA A N 1
ATOM 818 C CA . ALA A 1 98 ? 9.032 -4.723 1.794 1.00 89.38 98 ALA A CA 1
ATOM 819 C C . ALA A 1 98 ? 10.430 -4.498 1.191 1.00 89.38 98 ALA A C 1
ATOM 821 O O . ALA A 1 98 ? 11.240 -3.778 1.786 1.00 89.38 98 ALA A O 1
ATOM 822 N N . ARG A 1 99 ? 10.752 -5.202 0.101 1.00 91.38 99 ARG A N 1
ATOM 823 C CA . ARG A 1 99 ? 11.987 -5.012 -0.671 1.00 91.38 99 ARG A CA 1
ATOM 824 C C . ARG A 1 99 ? 11.897 -5.694 -2.028 1.00 91.38 99 ARG A C 1
ATOM 826 O O . ARG A 1 99 ? 11.476 -6.845 -2.103 1.00 91.38 99 ARG A O 1
ATOM 833 N N . ILE A 1 100 ? 12.443 -5.077 -3.065 1.00 94.19 100 ILE A N 1
ATOM 834 C CA . ILE A 1 100 ? 12.805 -5.755 -4.314 1.00 94.19 100 ILE A CA 1
ATOM 835 C C . ILE A 1 100 ? 14.310 -6.061 -4.385 1.00 94.19 100 ILE A C 1
ATOM 837 O O . ILE A 1 100 ? 15.157 -5.273 -3.965 1.00 94.19 100 ILE A O 1
ATOM 841 N N . LYS A 1 101 ? 14.666 -7.229 -4.926 1.00 92.88 101 LYS A N 1
ATOM 842 C CA . LYS A 1 101 ? 16.049 -7.608 -5.237 1.00 92.88 101 LYS A CA 1
ATOM 843 C C . LYS A 1 101 ? 16.175 -8.083 -6.670 1.00 92.88 101 LYS A C 1
ATOM 845 O O . LYS A 1 101 ? 15.294 -8.767 -7.181 1.00 92.88 101 LYS A O 1
ATOM 850 N N . ARG A 1 102 ? 17.320 -7.782 -7.273 1.00 94.12 102 ARG A N 1
ATOM 851 C CA . ARG A 1 102 ? 17.718 -8.294 -8.580 1.00 94.12 102 ARG A CA 1
ATOM 852 C C . ARG A 1 102 ? 18.730 -9.422 -8.421 1.00 94.12 102 ARG A C 1
ATOM 854 O O . ARG A 1 102 ? 19.629 -9.338 -7.581 1.00 94.12 102 ARG A O 1
ATOM 861 N N . SER A 1 103 ? 18.599 -10.461 -9.236 1.00 92.81 103 SER A N 1
ATOM 862 C CA . SER A 1 103 ? 19.543 -11.569 -9.257 1.00 92.81 103 SER A CA 1
ATOM 863 C C . SER A 1 103 ? 20.943 -11.101 -9.692 1.00 92.81 103 SER A C 1
ATOM 865 O O . SER A 1 103 ? 21.063 -10.210 -10.535 1.00 92.81 103 SER A O 1
ATOM 867 N N . PRO A 1 104 ? 22.025 -11.707 -9.165 1.00 89.94 104 PRO A N 1
ATOM 868 C CA . PRO A 1 104 ? 23.401 -11.395 -9.568 1.00 89.94 104 PRO A CA 1
ATOM 869 C C . PRO A 1 104 ? 23.676 -11.497 -11.074 1.00 89.94 104 PRO A C 1
ATOM 871 O O . PRO A 1 104 ? 24.515 -10.774 -11.600 1.00 89.94 104 PRO A O 1
ATOM 874 N N . ASP A 1 105 ? 22.973 -12.396 -11.768 1.00 89.44 105 ASP A N 1
ATOM 875 C CA . ASP A 1 105 ? 23.053 -12.566 -13.223 1.00 89.44 105 ASP A CA 1
ATOM 876 C C . ASP A 1 105 ? 22.117 -11.628 -13.998 1.00 89.44 105 ASP A C 1
ATOM 878 O O . ASP A 1 105 ? 21.997 -11.768 -15.209 1.00 89.44 105 ASP A O 1
ATOM 882 N N . GLN A 1 106 ? 21.475 -10.680 -13.308 1.00 89.38 106 GLN A N 1
ATOM 883 C CA . GLN A 1 106 ? 20.684 -9.587 -13.868 1.00 89.38 106 GLN A CA 1
ATOM 884 C C . GLN A 1 106 ? 19.377 -9.973 -14.581 1.00 89.38 106 GLN A C 1
ATOM 886 O O . GLN A 1 106 ? 18.722 -9.100 -15.148 1.00 89.38 106 GLN A O 1
ATOM 891 N N . ARG A 1 107 ? 18.965 -11.246 -14.521 1.00 90.25 107 ARG A N 1
ATOM 892 C CA . ARG A 1 107 ? 17.808 -11.781 -15.266 1.00 90.25 107 ARG A CA 1
ATOM 893 C C . ARG A 1 107 ? 16.490 -11.795 -14.500 1.00 90.25 107 ARG A C 1
ATOM 895 O O . ARG A 1 107 ? 15.435 -11.855 -15.121 1.00 90.25 107 ARG A O 1
ATOM 902 N N . PHE A 1 108 ? 16.539 -11.830 -13.173 1.00 94.44 108 PHE A N 1
ATOM 903 C CA . PHE A 1 108 ? 15.356 -12.048 -12.350 1.00 94.44 108 PHE A CA 1
ATOM 904 C C . PHE A 1 108 ? 15.224 -11.006 -11.251 1.00 94.44 108 PHE A C 1
ATOM 906 O O . PHE A 1 108 ? 16.214 -10.516 -10.707 1.00 94.44 108 PHE A O 1
ATOM 913 N N . TYR A 1 109 ? 13.979 -10.740 -10.880 1.00 95.12 109 TYR A N 1
ATOM 914 C CA . TYR A 1 109 ? 13.602 -9.842 -9.806 1.00 95.12 109 TYR A CA 1
ATOM 915 C C . TYR A 1 109 ? 12.714 -10.582 -8.809 1.00 95.12 109 TYR A C 1
ATOM 917 O O . TYR A 1 109 ? 11.766 -11.281 -9.177 1.00 95.12 109 TYR A O 1
ATOM 925 N N . ALA A 1 110 ? 13.024 -10.428 -7.529 1.00 94.44 110 ALA A N 1
ATOM 926 C CA . ALA A 1 110 ? 12.250 -10.983 -6.434 1.00 94.44 110 ALA A CA 1
ATOM 927 C C . ALA A 1 110 ? 11.734 -9.843 -5.556 1.00 94.44 110 ALA A C 1
ATOM 929 O O . ALA A 1 110 ? 12.523 -9.070 -5.011 1.00 94.44 110 ALA A O 1
ATOM 930 N N . LEU A 1 111 ? 10.412 -9.737 -5.448 1.00 95.00 111 LEU A N 1
ATOM 931 C CA . LEU A 1 111 ? 9.722 -8.793 -4.580 1.00 95.00 111 LEU A CA 1
ATOM 932 C C . LEU A 1 111 ? 9.311 -9.524 -3.308 1.00 95.00 111 LEU A C 1
ATOM 934 O O . LEU A 1 111 ? 8.613 -10.535 -3.365 1.00 95.00 111 LEU A O 1
ATOM 938 N N . PHE A 1 112 ? 9.737 -9.000 -2.168 1.00 92.00 112 PHE A N 1
ATOM 939 C CA . PHE A 1 112 ? 9.482 -9.555 -0.852 1.00 92.00 112 PHE A CA 1
ATOM 940 C C . PHE A 1 112 ? 8.599 -8.609 -0.048 1.00 92.00 112 PHE A C 1
ATOM 942 O O . PHE A 1 112 ? 8.963 -7.452 0.136 1.00 92.00 112 PHE A O 1
ATOM 949 N N . ILE A 1 113 ? 7.481 -9.105 0.484 1.00 89.94 113 ILE A N 1
ATOM 950 C CA . ILE A 1 113 ? 6.675 -8.388 1.486 1.00 89.94 113 ILE A CA 1
ATOM 951 C C . ILE A 1 113 ? 6.636 -9.199 2.780 1.00 89.94 113 ILE A C 1
ATOM 953 O O . ILE A 1 113 ? 6.383 -10.401 2.777 1.00 89.94 113 ILE A O 1
ATOM 957 N N . SER A 1 114 ? 6.890 -8.553 3.911 1.00 87.31 114 SER A N 1
ATOM 958 C CA . SER A 1 114 ? 6.832 -9.191 5.224 1.00 87.31 114 SER A CA 1
ATOM 959 C C . SER A 1 114 ? 5.403 -9.609 5.554 1.00 87.31 114 SER A C 1
ATOM 961 O O . SER A 1 114 ? 4.499 -8.769 5.594 1.00 87.31 114 SER A O 1
ATOM 963 N N . SER A 1 115 ? 5.173 -10.893 5.842 1.00 84.94 115 SER A N 1
ATOM 964 C CA . SER A 1 115 ? 3.832 -11.346 6.227 1.00 84.94 115 SER A CA 1
ATOM 965 C C . SER A 1 115 ? 3.412 -10.773 7.583 1.00 84.94 115 SER A C 1
ATOM 967 O O . SER A 1 115 ? 2.225 -10.536 7.828 1.00 84.94 115 SER A O 1
ATOM 969 N N . SER A 1 116 ? 4.391 -10.467 8.441 1.00 84.31 116 SER A N 1
ATOM 970 C CA . SER A 1 116 ? 4.181 -9.754 9.698 1.00 84.31 116 SER A CA 1
ATOM 971 C C . SER A 1 116 ? 3.660 -8.339 9.483 1.00 84.31 116 SER A C 1
ATOM 973 O O . SER A 1 116 ? 2.778 -7.906 10.222 1.00 84.31 116 SER A O 1
ATOM 975 N N . LEU A 1 117 ? 4.138 -7.638 8.450 1.00 87.25 117 LEU A N 1
ATOM 976 C CA . LEU A 1 117 ? 3.610 -6.325 8.088 1.00 87.25 117 LEU A CA 1
ATOM 977 C C . LEU A 1 117 ? 2.158 -6.416 7.618 1.00 87.25 117 LEU A C 1
ATOM 979 O O . LEU A 1 117 ? 1.307 -5.698 8.132 1.00 87.25 117 LEU A O 1
ATOM 983 N N . ILE A 1 118 ? 1.851 -7.328 6.694 1.00 88.69 118 ILE A N 1
ATOM 984 C CA . ILE A 1 118 ? 0.475 -7.499 6.199 1.00 88.69 118 ILE A CA 1
ATOM 985 C C . ILE A 1 118 ? -0.469 -7.851 7.360 1.00 88.69 118 ILE A C 1
ATOM 987 O O . ILE A 1 118 ? -1.549 -7.280 7.510 1.00 88.69 118 ILE A O 1
ATOM 991 N N . THR A 1 119 ? -0.026 -8.740 8.252 1.00 88.62 119 THR A N 1
ATOM 992 C CA . THR A 1 119 ? -0.809 -9.136 9.428 1.00 88.62 119 THR A CA 1
ATOM 993 C C . THR A 1 119 ? -1.031 -7.972 10.390 1.00 88.62 119 THR A C 1
ATOM 995 O O . THR A 1 119 ? -2.135 -7.837 10.924 1.00 88.62 119 THR A O 1
ATOM 998 N N . ILE A 1 120 ? -0.020 -7.127 10.628 1.00 89.38 120 ILE A N 1
ATOM 999 C CA . ILE A 1 120 ? -0.189 -5.982 11.526 1.00 89.38 120 ILE A CA 1
ATOM 1000 C C . ILE A 1 120 ? -1.096 -4.913 10.907 1.00 89.38 120 ILE A C 1
ATOM 1002 O O . ILE A 1 120 ? -1.963 -4.408 11.611 1.00 89.38 120 ILE A O 1
ATOM 1006 N N . LEU A 1 121 ? -1.005 -4.652 9.596 1.00 92.12 121 LEU A N 1
ATOM 1007 C CA . LEU A 1 121 ? -1.914 -3.743 8.885 1.00 92.12 121 LEU A CA 1
ATOM 1008 C C . LEU A 1 121 ? -3.364 -4.225 8.985 1.00 92.12 121 LEU A C 1
ATOM 1010 O O . LEU A 1 121 ? -4.257 -3.451 9.325 1.00 92.12 121 LEU A O 1
ATOM 1014 N N . HIS A 1 122 ? -3.596 -5.526 8.791 1.00 91.69 122 HIS A N 1
ATOM 1015 C CA . HIS A 1 122 ? -4.913 -6.131 8.976 1.00 91.69 122 HIS A CA 1
ATOM 1016 C C . HIS A 1 122 ? -5.437 -5.919 10.406 1.00 91.69 122 HIS A C 1
ATOM 1018 O O . HIS A 1 122 ? -6.553 -5.431 10.595 1.00 91.69 122 HIS A O 1
ATOM 1024 N N . LYS A 1 123 ? -4.641 -6.259 11.427 1.00 91.88 123 LYS A N 1
ATOM 1025 C CA . LYS A 1 123 ? -5.046 -6.132 12.838 1.00 91.88 123 LYS A CA 1
ATOM 1026 C C . LYS A 1 123 ? -5.333 -4.686 13.232 1.00 91.88 123 LYS A C 1
ATOM 1028 O O . LYS A 1 123 ? -6.369 -4.420 13.838 1.00 91.88 123 LYS A O 1
ATOM 1033 N N . LEU A 1 124 ? -4.430 -3.773 12.885 1.00 92.69 124 LEU A N 1
ATOM 1034 C CA . LEU A 1 124 ? -4.552 -2.358 13.217 1.00 92.69 124 LEU A CA 1
ATOM 1035 C C . LEU A 1 124 ? -5.740 -1.722 12.498 1.00 92.69 124 LEU A C 1
ATOM 1037 O O . LEU A 1 124 ? -6.539 -1.074 13.164 1.00 92.69 124 LEU A O 1
ATOM 1041 N N . GLY A 1 125 ? -5.935 -1.987 11.202 1.00 93.00 125 GLY A N 1
ATOM 1042 C CA . GLY A 1 125 ? -7.090 -1.470 10.460 1.00 93.00 125 GLY A CA 1
ATOM 1043 C C . GLY A 1 125 ? -8.425 -1.907 11.071 1.00 93.00 125 GLY A C 1
ATOM 1044 O O . GLY A 1 125 ? -9.316 -1.083 11.286 1.00 93.00 125 GLY A O 1
ATOM 1045 N N . LYS A 1 126 ? -8.544 -3.180 11.479 1.00 94.50 126 LYS A N 1
ATOM 1046 C CA . LYS A 1 126 ? -9.747 -3.662 12.175 1.00 94.50 126 LYS A CA 1
ATOM 1047 C C . LYS A 1 126 ? -9.945 -3.020 13.542 1.00 94.50 126 LYS A C 1
ATOM 1049 O O . LYS A 1 126 ? -11.075 -2.683 13.887 1.00 94.50 126 LYS A O 1
ATOM 1054 N N . LEU A 1 127 ? -8.876 -2.859 14.320 1.00 94.44 127 LEU A N 1
ATOM 1055 C CA . LEU A 1 127 ? -8.943 -2.213 15.630 1.00 94.44 127 LEU A CA 1
ATOM 1056 C C . LEU A 1 127 ? -9.306 -0.729 15.512 1.00 94.44 127 LEU A C 1
ATOM 1058 O O . LEU A 1 127 ? -10.142 -0.261 16.277 1.00 94.44 127 LEU A O 1
ATOM 1062 N N . GLU A 1 128 ? -8.754 -0.002 14.542 1.00 92.88 128 GLU A N 1
ATOM 1063 C CA . GLU A 1 128 ? -9.111 1.398 14.288 1.00 92.88 128 GLU A CA 1
ATOM 1064 C C . GLU A 1 128 ? -10.601 1.529 13.942 1.00 92.88 128 GLU A C 1
ATOM 1066 O O . GLU A 1 128 ? -11.320 2.306 14.576 1.00 92.88 128 GLU A O 1
ATOM 1071 N N . LEU A 1 129 ? -11.113 0.701 13.024 1.00 93.69 129 LEU A N 1
ATOM 1072 C CA . LEU A 1 129 ? -12.545 0.677 12.705 1.00 93.69 129 LEU A CA 1
ATOM 1073 C C . LEU A 1 129 ? -13.403 0.287 13.915 1.00 93.69 129 LEU A C 1
ATOM 1075 O O . LEU A 1 129 ? -14.444 0.901 14.145 1.00 93.69 129 LEU A O 1
ATOM 1079 N N . ALA A 1 130 ? -12.964 -0.679 14.722 1.00 95.56 130 ALA A N 1
ATOM 1080 C CA . ALA A 1 130 ? -13.655 -1.072 15.944 1.00 95.56 130 ALA A CA 1
ATOM 1081 C C . ALA A 1 130 ? -13.709 0.073 16.972 1.00 95.56 130 ALA A C 1
ATOM 1083 O O . ALA A 1 130 ? -14.750 0.297 17.583 1.00 95.56 130 ALA A O 1
ATOM 1084 N N . VAL A 1 131 ? -12.627 0.840 17.145 1.00 94.44 131 VAL A N 1
ATOM 1085 C CA . VAL A 1 131 ? -12.595 2.010 18.042 1.00 94.44 131 VAL A CA 1
ATOM 1086 C C . VAL A 1 131 ? -13.601 3.079 17.605 1.00 94.44 131 VAL A C 1
ATOM 1088 O O . VAL A 1 131 ? -14.224 3.727 18.455 1.00 94.44 131 VAL A O 1
ATOM 1091 N N . HIS A 1 132 ? -13.771 3.276 16.295 1.00 92.62 132 HIS A N 1
ATOM 1092 C CA . HIS A 1 132 ? -14.755 4.211 15.747 1.00 92.62 132 HIS A CA 1
ATOM 1093 C C . HIS A 1 132 ? -16.191 3.673 15.822 1.00 92.62 132 HIS A C 1
ATOM 1095 O O . HIS A 1 132 ? -17.115 4.438 16.101 1.00 92.62 132 HIS A O 1
ATOM 1101 N N . TYR A 1 133 ? -16.376 2.365 15.634 1.00 95.00 133 TYR A N 1
ATOM 1102 C CA . TYR A 1 133 ? -17.680 1.703 15.571 1.00 95.00 133 TYR A CA 1
ATOM 1103 C C . TYR A 1 133 ? -17.771 0.503 16.532 1.00 95.00 133 TYR A C 1
ATOM 1105 O O . TYR A 1 133 ? -17.994 -0.626 16.090 1.00 95.00 133 TYR A O 1
ATOM 1113 N N . PRO A 1 134 ? -17.668 0.713 17.858 1.00 95.00 134 PRO A N 1
ATOM 1114 C CA . PRO A 1 134 ? -17.597 -0.382 18.832 1.00 95.00 134 PRO A CA 1
ATOM 1115 C C . PRO A 1 134 ? -18.850 -1.266 18.820 1.00 95.00 134 PRO A C 1
ATOM 1117 O O . PRO A 1 134 ? -18.766 -2.474 19.010 1.00 95.00 134 PRO A O 1
ATOM 1120 N N . GLY A 1 135 ? -20.018 -0.686 18.519 1.00 94.94 135 GLY A N 1
ATOM 1121 C CA . GLY A 1 135 ? -21.277 -1.428 18.397 1.00 94.94 135 GLY A CA 1
ATOM 1122 C C . GLY A 1 135 ? -21.357 -2.378 17.195 1.00 94.94 135 GLY A C 1
ATOM 1123 O O . GLY A 1 135 ? -22.304 -3.151 17.135 1.00 94.94 135 GLY A O 1
ATOM 1124 N N . ARG A 1 136 ? -20.389 -2.320 16.268 1.00 95.25 136 ARG A N 1
ATOM 1125 C CA . ARG A 1 136 ? -20.312 -3.138 15.042 1.00 95.25 136 ARG A CA 1
ATOM 1126 C C . ARG A 1 136 ? -19.219 -4.212 15.110 1.00 95.25 136 ARG A C 1
ATOM 1128 O O . ARG A 1 136 ? -18.843 -4.793 14.090 1.00 95.25 136 ARG A O 1
ATOM 1135 N N . VAL A 1 137 ? -18.677 -4.447 16.305 1.00 95.00 137 VAL A N 1
ATOM 1136 C CA . VAL A 1 137 ? -17.782 -5.569 16.596 1.00 95.00 137 VAL A CA 1
ATOM 1137 C C . VAL A 1 137 ? -18.644 -6.792 16.891 1.00 95.00 137 VAL A C 1
ATOM 1139 O O . VAL A 1 137 ? -19.378 -6.819 17.876 1.00 95.00 137 VAL A O 1
ATOM 1142 N N . VAL A 1 138 ? -18.553 -7.801 16.029 1.00 91.81 138 VAL A N 1
ATOM 1143 C CA . VAL A 1 138 ? -19.288 -9.067 16.162 1.00 91.81 138 VAL A CA 1
ATOM 1144 C C . VAL A 1 138 ? -18.635 -9.960 17.214 1.00 91.81 138 VAL A C 1
ATOM 1146 O O . VAL A 1 138 ? -19.331 -10.642 17.959 1.00 91.81 138 VAL A O 1
ATOM 1149 N N . SER A 1 139 ? -17.302 -9.973 17.275 1.00 90.62 139 SER A N 1
ATOM 1150 C CA . SER A 1 139 ? -16.544 -10.777 18.239 1.00 90.62 139 SER A CA 1
ATOM 1151 C C . SER A 1 139 ? -15.144 -10.211 18.457 1.00 90.62 139 SER A C 1
ATOM 1153 O O . SER A 1 139 ? -14.548 -9.616 17.551 1.00 90.62 139 SER A O 1
ATOM 1155 N N . CYS A 1 140 ? -14.615 -10.429 19.660 1.00 89.62 140 CYS A N 1
ATOM 1156 C CA . CYS A 1 140 ? -13.240 -10.138 20.031 1.00 89.62 140 CYS A CA 1
ATOM 1157 C C . CYS A 1 140 ? -12.660 -11.292 20.841 1.00 89.62 140 CYS A C 1
ATOM 1159 O O . CYS A 1 140 ? -13.215 -11.676 21.868 1.00 89.62 140 CYS A O 1
ATOM 1161 N N . SER A 1 141 ? -11.489 -11.787 20.442 1.00 86.31 141 SER A N 1
ATOM 1162 C CA . SER A 1 141 ? -10.877 -12.949 21.096 1.00 86.31 141 SER A CA 1
ATOM 1163 C C . SER A 1 141 ? -10.524 -12.760 22.565 1.00 86.31 141 SER A C 1
ATOM 1165 O O . SER A 1 141 ? -10.364 -13.737 23.284 1.00 86.31 141 SER A O 1
ATOM 1167 N N . ARG A 1 142 ? -10.340 -11.514 23.009 1.00 85.12 142 ARG A N 1
ATOM 1168 C CA . ARG A 1 142 ? -9.989 -11.199 24.399 1.00 85.12 142 ARG A CA 1
ATOM 1169 C C . ARG A 1 142 ? -11.215 -11.105 25.312 1.00 85.12 142 ARG A C 1
ATOM 1171 O O . ARG A 1 142 ? -11.073 -11.206 26.523 1.00 85.12 142 ARG A O 1
ATOM 1178 N N . TYR A 1 143 ? -12.393 -10.925 24.723 1.00 87.31 143 TYR A N 1
ATOM 1179 C CA . TYR A 1 143 ? -13.670 -10.795 25.419 1.00 87.31 143 TYR A CA 1
ATOM 1180 C C . TYR A 1 143 ? -14.720 -11.637 24.676 1.00 87.31 143 TYR A C 1
ATOM 1182 O O . TYR A 1 143 ? -15.624 -11.079 24.058 1.00 87.31 143 TYR A O 1
ATOM 1190 N N . PRO A 1 144 ? -14.566 -12.976 24.656 1.00 80.00 144 PRO A N 1
ATOM 1191 C CA . PRO A 1 144 ? -15.374 -13.853 23.805 1.00 80.00 144 PRO A CA 1
ATOM 1192 C C . PRO A 1 144 ? -16.864 -13.843 24.172 1.00 80.00 144 PRO A C 1
ATOM 1194 O O . PRO A 1 144 ? -17.709 -13.976 23.290 1.00 80.00 144 PRO A O 1
ATOM 1197 N N . ASP A 1 145 ? -17.180 -13.631 25.451 1.00 82.56 145 ASP A N 1
ATOM 1198 C CA . ASP A 1 145 ? -18.545 -13.690 25.986 1.00 82.56 145 ASP A CA 1
ATOM 1199 C C . ASP A 1 145 ? -19.145 -12.300 26.269 1.00 82.56 145 ASP A C 1
ATOM 1201 O O . ASP A 1 145 ? -20.249 -12.184 26.805 1.00 82.56 145 ASP A O 1
ATOM 1205 N N . GLU A 1 146 ? -18.434 -11.222 25.920 1.00 85.88 146 GLU A N 1
ATOM 1206 C CA . GLU A 1 146 ? -18.801 -9.855 26.294 1.00 85.88 146 GLU A CA 1
ATOM 1207 C C . GLU A 1 146 ? -18.770 -8.892 25.103 1.00 85.88 146 GLU A C 1
ATOM 1209 O O . GLU A 1 146 ? -17.978 -9.013 24.168 1.00 85.88 146 GLU A O 1
ATOM 1214 N N . LYS A 1 147 ? -19.618 -7.857 25.157 1.00 89.44 147 LYS A N 1
ATOM 1215 C CA . LYS A 1 147 ? -19.508 -6.732 24.223 1.00 89.44 147 LYS A CA 1
ATOM 1216 C C . LYS A 1 147 ? -18.319 -5.865 24.611 1.00 89.44 147 LYS A C 1
ATOM 1218 O O . LYS A 1 147 ? -18.301 -5.284 25.694 1.00 89.44 147 LYS A O 1
ATOM 1223 N N . VAL A 1 148 ? -17.373 -5.715 23.691 1.00 92.12 148 VAL A N 1
ATOM 1224 C CA . VAL A 1 148 ? -16.192 -4.879 23.912 1.00 92.12 148 VAL A CA 1
ATOM 1225 C C . VAL A 1 148 ? -16.565 -3.400 23.928 1.00 92.12 148 VAL A C 1
ATOM 1227 O O . VAL A 1 148 ? -17.256 -2.892 23.044 1.00 92.12 148 VAL A O 1
ATOM 1230 N N . THR A 1 149 ? -16.068 -2.684 24.928 1.00 94.50 149 THR A N 1
ATOM 1231 C CA . THR A 1 149 ? -16.212 -1.233 25.037 1.00 94.50 149 THR A CA 1
ATOM 1232 C C . THR A 1 149 ? -15.185 -0.497 24.175 1.00 94.50 149 THR A C 1
ATOM 1234 O O . THR A 1 149 ? -14.106 -1.004 23.867 1.00 94.50 149 THR A O 1
ATOM 1237 N N . ARG A 1 150 ? -15.474 0.766 23.839 1.00 95.31 150 ARG A N 1
ATOM 1238 C CA . ARG A 1 150 ? -14.526 1.627 23.113 1.00 95.31 150 ARG A CA 1
ATOM 1239 C C . ARG A 1 150 ? -13.183 1.773 23.836 1.00 95.31 150 ARG A C 1
ATOM 1241 O O . ARG A 1 150 ? -12.151 1.797 23.176 1.00 95.31 150 ARG A O 1
ATOM 1248 N N . LEU A 1 151 ? -13.197 1.885 25.166 1.00 93.75 151 LEU A N 1
ATOM 1249 C CA . LEU A 1 151 ? -11.977 2.034 25.962 1.00 93.75 151 LEU A CA 1
ATOM 1250 C C . LEU A 1 151 ? -11.080 0.795 25.831 1.00 93.75 151 LEU A C 1
ATOM 1252 O O . LEU A 1 151 ? -9.914 0.936 25.482 1.00 93.75 151 LEU A O 1
ATOM 1256 N N . GLN A 1 152 ? -11.653 -0.402 25.984 1.00 94.38 152 GLN A N 1
ATOM 1257 C CA . GLN A 1 152 ? -10.930 -1.666 25.800 1.00 94.38 152 GLN A CA 1
ATOM 1258 C C . GLN A 1 152 ? -10.337 -1.793 24.386 1.00 94.38 152 GLN A C 1
ATOM 1260 O O . GLN A 1 152 ? -9.225 -2.285 24.223 1.00 94.38 152 GLN A O 1
ATOM 1265 N N . LEU A 1 153 ? -11.042 -1.325 23.350 1.00 95.62 153 LEU A N 1
ATOM 1266 C CA . LEU A 1 153 ? -10.528 -1.332 21.973 1.00 95.62 153 LEU A CA 1
ATOM 1267 C C . LEU A 1 153 ? -9.346 -0.370 21.781 1.00 95.62 153 LEU A C 1
ATOM 1269 O O . LEU A 1 153 ? -8.399 -0.707 21.073 1.00 95.62 153 LEU A O 1
ATOM 1273 N N . ILE A 1 154 ? -9.370 0.802 22.425 1.00 91.00 154 ILE A N 1
ATOM 1274 C CA . ILE A 1 154 ? -8.242 1.750 22.412 1.00 91.00 154 ILE A CA 1
ATOM 1275 C C . ILE A 1 154 ? -7.024 1.136 23.106 1.00 91.00 154 ILE A C 1
ATOM 1277 O O . ILE A 1 154 ? -5.916 1.221 22.580 1.00 91.00 154 ILE A O 1
ATOM 1281 N N . GLU A 1 155 ? -7.226 0.488 24.254 1.00 89.00 155 GLU A N 1
ATOM 1282 C CA . GLU A 1 155 ? -6.163 -0.208 24.986 1.00 89.00 155 GLU A CA 1
ATOM 1283 C C . GLU A 1 155 ? -5.546 -1.328 24.138 1.00 89.00 155 GLU A C 1
ATOM 1285 O O . GLU A 1 155 ? -4.326 -1.391 23.997 1.00 89.00 155 GLU A O 1
ATOM 1290 N N . MET A 1 156 ? -6.376 -2.153 23.488 1.00 93.12 156 MET A N 1
ATOM 1291 C CA . MET A 1 156 ? -5.911 -3.190 22.558 1.00 93.12 156 MET A CA 1
ATOM 1292 C C . MET A 1 156 ? -5.132 -2.619 21.373 1.00 93.12 156 MET A C 1
ATOM 1294 O O . MET A 1 156 ? -4.133 -3.210 20.960 1.00 93.12 156 MET A O 1
ATOM 1298 N N . LEU A 1 157 ? -5.589 -1.503 20.796 1.00 90.75 157 LEU A N 1
ATOM 1299 C CA . LEU A 1 157 ? -4.910 -0.836 19.686 1.00 90.75 157 LEU A CA 1
ATOM 1300 C C . LEU A 1 157 ? -3.519 -0.355 20.116 1.00 90.75 157 LEU A C 1
ATOM 1302 O O . LEU A 1 157 ? -2.531 -0.666 19.449 1.00 90.75 157 LEU A O 1
ATOM 1306 N N . ALA A 1 158 ? -3.435 0.338 21.253 1.00 86.81 158 ALA A N 1
ATOM 1307 C CA . ALA A 1 158 ? -2.176 0.823 21.810 1.00 86.81 158 ALA A CA 1
ATOM 1308 C C . ALA A 1 158 ? -1.214 -0.329 22.153 1.00 86.81 158 ALA A C 1
ATOM 1310 O O . ALA A 1 158 ? -0.032 -0.267 21.812 1.00 86.81 158 ALA A O 1
ATOM 1311 N N . GLU A 1 159 ? -1.719 -1.402 22.769 1.00 87.75 159 GLU A N 1
ATOM 1312 C CA . GLU A 1 159 ? -0.941 -2.605 23.076 1.00 87.75 159 GLU A CA 1
ATOM 1313 C C . GLU A 1 159 ? -0.408 -3.277 21.807 1.00 87.75 159 GLU A C 1
ATOM 1315 O O . GLU A 1 159 ? 0.770 -3.621 21.744 1.00 87.75 159 GLU A O 1
ATOM 1320 N N . THR A 1 160 ? -1.251 -3.431 20.782 1.00 86.12 160 THR A N 1
ATOM 1321 C CA . THR A 1 160 ? -0.882 -4.065 19.507 1.00 86.12 160 THR A CA 1
ATOM 1322 C C . THR A 1 160 ? 0.250 -3.292 18.824 1.00 86.12 160 THR A C 1
ATOM 1324 O O . THR A 1 160 ? 1.248 -3.892 18.414 1.00 86.12 160 THR A O 1
ATOM 1327 N N . TYR A 1 161 ? 0.152 -1.957 18.777 1.00 83.25 161 TYR A N 1
ATOM 1328 C CA . TYR A 1 161 ? 1.234 -1.094 18.292 1.00 83.25 161 TYR A CA 1
ATOM 1329 C C . TYR A 1 161 ? 2.513 -1.255 19.121 1.00 83.25 161 TYR A C 1
ATOM 1331 O O . TYR A 1 161 ? 3.584 -1.506 18.565 1.00 83.25 161 TYR A O 1
ATOM 1339 N N . ALA A 1 162 ? 2.422 -1.122 20.448 1.00 80.88 162 ALA A N 1
ATOM 1340 C CA . ALA A 1 162 ? 3.580 -1.189 21.336 1.00 80.88 162 ALA A CA 1
ATOM 1341 C C . ALA A 1 162 ? 4.297 -2.543 21.239 1.00 80.88 162 ALA A C 1
ATOM 1343 O O . ALA A 1 162 ? 5.523 -2.592 21.118 1.00 80.88 162 ALA A O 1
ATOM 1344 N N . HIS A 1 163 ? 3.536 -3.639 21.226 1.00 81.31 163 HIS A N 1
ATOM 1345 C CA . HIS A 1 163 ? 4.073 -4.984 21.102 1.00 81.31 163 HIS A CA 1
ATOM 1346 C C . HIS A 1 163 ? 4.800 -5.169 19.770 1.00 81.31 163 HIS A C 1
ATOM 1348 O O . HIS A 1 163 ? 5.969 -5.555 19.764 1.00 81.31 163 HIS A O 1
ATOM 1354 N N . PHE A 1 164 ? 4.152 -4.845 18.645 1.00 82.19 164 PHE A N 1
ATOM 1355 C CA . PHE A 1 164 ? 4.769 -5.018 17.333 1.00 82.19 164 PHE A CA 1
ATOM 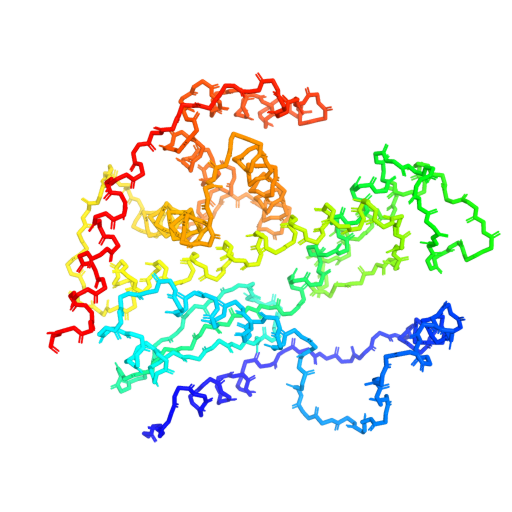1356 C C . PHE A 1 164 ? 6.032 -4.164 17.176 1.00 82.19 164 PHE A C 1
ATOM 1358 O O . PHE A 1 164 ? 7.025 -4.634 16.624 1.00 82.19 164 PHE A O 1
ATOM 1365 N N . ARG A 1 165 ? 6.051 -2.933 17.706 1.00 75.94 165 ARG A N 1
ATOM 1366 C CA . ARG A 1 165 ? 7.251 -2.080 17.680 1.00 75.94 165 ARG A CA 1
ATOM 1367 C C . ARG A 1 165 ? 8.448 -2.747 18.358 1.00 75.94 165 ARG A C 1
ATOM 1369 O O . ARG A 1 165 ? 9.548 -2.670 17.808 1.00 75.94 165 ARG A O 1
ATOM 1376 N N . LEU A 1 166 ? 8.221 -3.409 19.495 1.00 75.12 166 LEU A N 1
ATOM 1377 C CA . LEU A 1 166 ? 9.252 -4.066 20.302 1.00 75.12 166 LEU A CA 1
ATOM 1378 C C . LEU A 1 166 ? 9.690 -5.421 19.733 1.00 75.12 166 LEU A C 1
ATOM 1380 O O . LEU A 1 166 ? 10.883 -5.704 19.667 1.00 75.12 166 LEU A O 1
ATOM 1384 N N . THR A 1 167 ? 8.740 -6.272 19.344 1.00 74.50 167 THR A N 1
ATOM 1385 C CA . THR A 1 167 ? 9.020 -7.684 19.024 1.00 74.50 167 THR A CA 1
ATOM 1386 C C . THR A 1 167 ? 9.084 -7.968 17.529 1.00 74.50 167 THR A C 1
ATOM 1388 O O . THR A 1 167 ? 9.646 -8.991 17.131 1.00 74.50 167 THR A O 1
ATOM 1391 N N . LYS A 1 168 ? 8.508 -7.080 16.706 1.00 74.88 168 LYS A N 1
ATOM 1392 C CA . LYS A 1 168 ? 8.219 -7.286 15.275 1.00 74.88 168 LYS A CA 1
ATOM 1393 C C . LYS A 1 168 ? 7.295 -8.478 14.999 1.00 74.88 168 LYS A C 1
ATOM 1395 O O . LYS A 1 168 ? 7.175 -8.916 13.859 1.00 74.88 168 LYS A O 1
ATOM 1400 N N . LEU A 1 169 ? 6.622 -8.992 16.030 1.00 78.81 169 LEU A N 1
ATOM 1401 C CA . LEU A 1 169 ? 5.625 -10.049 15.905 1.00 78.81 169 LEU A CA 1
ATOM 1402 C C . LEU A 1 169 ? 4.230 -9.424 15.811 1.00 78.81 169 LEU A C 1
ATOM 1404 O O . LEU A 1 169 ? 3.876 -8.610 16.668 1.00 78.81 169 LEU A O 1
ATOM 1408 N N . PRO A 1 170 ? 3.403 -9.806 14.821 1.00 80.75 170 PRO A N 1
ATOM 1409 C CA . PRO A 1 170 ? 2.067 -9.249 14.608 1.00 80.75 170 PRO A CA 1
ATOM 1410 C C . PRO A 1 170 ? 1.035 -9.869 15.558 1.00 80.75 170 PRO A C 1
ATOM 1412 O O . PRO A 1 170 ? 0.025 -10.435 15.134 1.00 80.75 170 PRO A O 1
ATOM 1415 N N . LEU A 1 171 ? 1.306 -9.813 16.862 1.00 80.56 171 LEU A N 1
ATOM 1416 C CA . LEU A 1 171 ? 0.396 -10.297 17.898 1.00 80.56 171 LEU A CA 1
ATOM 1417 C C . LEU A 1 171 ? -0.659 -9.240 18.229 1.00 80.56 171 LEU A C 1
ATOM 1419 O O . LEU A 1 171 ? -0.498 -8.061 17.939 1.00 80.56 171 LEU A O 1
ATOM 1423 N N . GLY A 1 172 ? -1.764 -9.690 18.813 1.00 81.56 172 GLY A N 1
ATOM 1424 C CA . GLY A 1 172 ? -2.902 -8.847 19.164 1.00 81.56 172 GLY A CA 1
ATOM 1425 C C . GLY A 1 172 ? -4.212 -9.619 19.028 1.00 81.56 172 GLY A C 1
ATOM 1426 O O . GLY A 1 172 ? -4.211 -10.724 18.461 1.00 81.56 172 GLY A O 1
ATOM 1427 N N . PRO A 1 173 ? -5.329 -9.055 19.505 1.00 84.44 173 PRO A N 1
ATOM 1428 C CA . PRO A 1 173 ? -6.623 -9.721 19.471 1.00 84.44 173 PRO A CA 1
ATOM 1429 C C . PRO A 1 173 ? -7.075 -10.016 18.035 1.00 84.44 173 PRO A C 1
ATOM 1431 O O . PRO A 1 173 ? -6.653 -9.375 17.064 1.00 84.44 173 PRO A O 1
ATOM 1434 N N . LEU A 1 174 ? -7.931 -11.024 17.895 1.00 87.25 174 LEU A N 1
ATOM 1435 C CA . LEU A 1 174 ? -8.736 -11.208 16.695 1.00 87.25 174 LEU A CA 1
ATOM 1436 C C . LEU A 1 174 ? -10.010 -10.381 16.866 1.00 87.25 174 LEU A C 1
ATOM 1438 O O . LEU A 1 174 ? -10.734 -10.577 17.840 1.00 87.25 174 LEU A O 1
ATOM 1442 N N . ILE A 1 175 ? -10.275 -9.494 15.912 1.00 88.00 175 ILE A N 1
ATOM 1443 C CA . ILE A 1 175 ? -11.510 -8.717 15.837 1.00 88.00 175 ILE A CA 1
ATOM 1444 C C . ILE A 1 175 ? -12.288 -9.178 14.610 1.00 88.00 175 ILE A C 1
ATOM 1446 O O . ILE A 1 175 ? -11.735 -9.265 13.510 1.00 88.00 175 ILE A O 1
ATOM 1450 N N . ILE A 1 176 ? -13.570 -9.462 14.801 1.00 89.44 176 ILE A N 1
ATOM 1451 C CA . ILE A 1 176 ? -14.510 -9.725 13.716 1.00 89.44 176 ILE A CA 1
ATOM 1452 C C . ILE A 1 176 ? -15.499 -8.571 13.696 1.00 89.44 176 ILE A C 1
ATOM 1454 O O . ILE A 1 176 ? -16.122 -8.253 14.710 1.00 89.44 176 ILE A O 1
ATOM 1458 N N . LEU A 1 177 ? -15.596 -7.924 12.542 1.00 90.44 177 LEU A N 1
ATOM 1459 C CA . LEU A 1 177 ? -16.473 -6.790 12.300 1.00 90.44 177 LEU A CA 1
ATOM 1460 C C . LEU A 1 177 ? -17.720 -7.267 11.554 1.00 90.44 177 LEU A C 1
ATOM 1462 O O . LEU A 1 177 ? -17.720 -8.332 10.939 1.00 90.44 177 LEU A O 1
ATOM 1466 N N . GLU A 1 178 ? -18.784 -6.474 11.594 1.00 92.81 178 GLU A N 1
ATOM 1467 C CA . GLU A 1 178 ? -19.919 -6.675 10.692 1.00 92.81 178 GLU A CA 1
ATOM 1468 C C . GLU A 1 178 ? -19.488 -6.584 9.220 1.00 92.81 178 GLU A C 1
ATOM 1470 O O . GLU A 1 178 ? -18.614 -5.788 8.876 1.00 92.81 178 GLU A O 1
ATOM 1475 N N . GLU A 1 179 ? -20.174 -7.323 8.345 1.00 86.44 179 GLU A N 1
ATOM 1476 C CA . GLU A 1 179 ? -19.832 -7.509 6.926 1.00 86.44 179 GLU A CA 1
ATOM 1477 C C . GLU A 1 179 ? -19.497 -6.203 6.188 1.00 86.44 179 GLU A C 1
ATOM 1479 O O . GLU A 1 179 ? -18.428 -6.081 5.598 1.00 86.44 179 GLU A O 1
ATOM 1484 N N . ASN A 1 180 ? -20.349 -5.177 6.287 1.00 88.12 180 ASN A N 1
ATOM 1485 C CA . ASN A 1 180 ? -20.097 -3.901 5.609 1.00 88.12 180 ASN A CA 1
ATOM 1486 C C . ASN A 1 180 ? -18.813 -3.208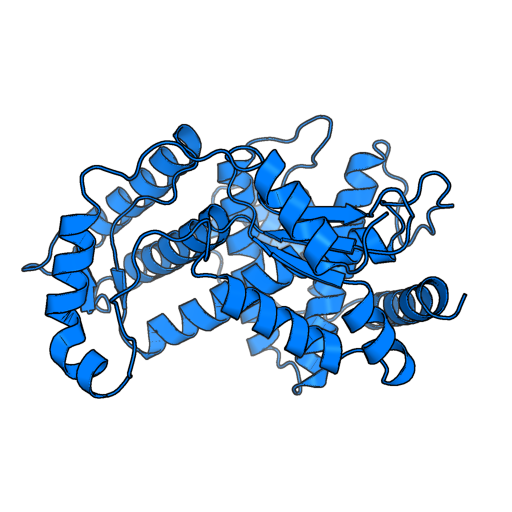 6.096 1.00 88.12 180 ASN A C 1
ATOM 1488 O O . ASN A 1 180 ? -18.168 -2.513 5.319 1.00 88.12 180 ASN A O 1
ATOM 1492 N N . LEU A 1 181 ? -18.460 -3.340 7.379 1.00 89.38 181 LEU A N 1
ATOM 1493 C CA . LEU A 1 181 ? -17.257 -2.724 7.942 1.00 89.38 181 LEU A CA 1
ATOM 1494 C C . LEU A 1 181 ? -16.010 -3.567 7.634 1.00 89.38 181 LEU A C 1
ATOM 1496 O O . LEU A 1 181 ? -14.957 -3.009 7.336 1.00 89.38 181 LEU A O 1
ATOM 1500 N N . ASP A 1 182 ? -16.152 -4.894 7.635 1.00 86.81 182 ASP A N 1
ATOM 1501 C CA . ASP A 1 182 ? -15.109 -5.828 7.204 1.00 86.81 182 ASP A CA 1
ATOM 1502 C C . ASP A 1 182 ? -14.774 -5.650 5.713 1.00 86.81 182 ASP A C 1
ATOM 1504 O O . ASP A 1 182 ? -13.605 -5.648 5.339 1.00 86.81 182 ASP A O 1
ATOM 1508 N N . PHE A 1 183 ? -15.771 -5.370 4.867 1.00 85.50 183 PHE A N 1
ATOM 1509 C CA . PHE A 1 183 ? -15.556 -5.043 3.457 1.00 85.50 183 PHE A CA 1
ATOM 1510 C C . PHE A 1 183 ? -14.786 -3.725 3.267 1.00 85.50 183 PHE A C 1
ATOM 1512 O O . PHE A 1 183 ? -13.863 -3.658 2.457 1.00 85.50 183 PHE A O 1
ATOM 1519 N N . GLN A 1 184 ? -15.098 -2.679 4.042 1.00 88.12 184 GLN A N 1
ATOM 1520 C CA . GLN A 1 184 ? -14.315 -1.432 4.014 1.00 88.12 184 GLN A CA 1
ATOM 1521 C C . GLN A 1 184 ? -12.865 -1.662 4.464 1.00 88.12 184 GLN A C 1
ATOM 1523 O O . GLN A 1 184 ? -11.931 -1.113 3.869 1.00 88.12 184 GLN A O 1
ATOM 1528 N N . HIS A 1 185 ? -12.668 -2.504 5.484 1.00 92.44 185 HIS A N 1
ATOM 1529 C CA . HIS A 1 185 ? -11.339 -2.937 5.915 1.00 92.44 185 HIS A CA 1
ATOM 1530 C C . HIS A 1 185 ? -10.600 -3.675 4.796 1.00 92.44 185 HIS A C 1
ATOM 1532 O O . HIS A 1 185 ? -9.458 -3.341 4.498 1.00 92.44 185 HIS A O 1
ATOM 1538 N N . TYR A 1 186 ? -11.260 -4.631 4.138 1.00 89.31 186 TYR A N 1
ATOM 1539 C CA . TYR A 1 186 ? -10.705 -5.382 3.014 1.00 89.31 186 TYR A CA 1
ATOM 1540 C C . TYR A 1 186 ? -10.233 -4.458 1.886 1.00 89.31 186 TYR A C 1
ATOM 1542 O O . TYR A 1 186 ? -9.096 -4.581 1.433 1.00 89.31 186 TYR A O 1
ATOM 1550 N N . LEU A 1 187 ? -11.060 -3.490 1.476 1.00 87.88 187 LEU A N 1
ATOM 1551 C CA . LEU A 1 187 ? -10.683 -2.522 0.444 1.00 87.88 187 LEU A CA 1
ATOM 1552 C C . LEU A 1 187 ? -9.490 -1.657 0.868 1.00 87.88 187 LEU A C 1
ATOM 1554 O O . LEU A 1 187 ? -8.634 -1.345 0.045 1.00 87.88 187 LEU A O 1
ATOM 1558 N N . THR A 1 188 ? -9.435 -1.265 2.142 1.00 92.31 188 THR A N 1
ATOM 1559 C CA . THR A 1 188 ? -8.323 -0.481 2.697 1.00 92.31 188 THR A CA 1
ATOM 1560 C C . THR A 1 188 ? -7.031 -1.293 2.684 1.00 92.31 188 THR A C 1
ATOM 1562 O O . THR A 1 188 ? -6.033 -0.840 2.129 1.00 92.31 188 THR A O 1
ATOM 1565 N N . LEU A 1 189 ? -7.061 -2.509 3.233 1.00 93.69 189 LEU A N 1
ATOM 1566 C CA . LEU A 1 189 ? -5.908 -3.402 3.301 1.00 93.69 189 LEU A CA 1
ATOM 1567 C C . LEU A 1 189 ? -5.387 -3.754 1.902 1.00 93.69 189 LEU A C 1
ATOM 1569 O O . LEU A 1 189 ? -4.191 -3.646 1.662 1.00 93.69 189 LEU A O 1
ATOM 1573 N N . THR A 1 190 ? -6.285 -4.072 0.967 1.00 93.44 190 THR A N 1
ATOM 1574 C CA . THR A 1 190 ? -5.949 -4.350 -0.440 1.00 93.44 190 THR A CA 1
ATOM 1575 C C . THR A 1 190 ? -5.173 -3.186 -1.059 1.00 93.44 190 THR A C 1
ATOM 1577 O O . THR A 1 190 ? -4.123 -3.389 -1.665 1.00 93.44 190 THR A O 1
ATOM 1580 N N . THR A 1 191 ? -5.644 -1.947 -0.872 1.00 95.25 191 THR A N 1
ATOM 1581 C CA . THR A 1 191 ? -4.931 -0.758 -1.356 1.00 95.25 191 THR A CA 1
ATOM 1582 C C . THR A 1 191 ? -3.550 -0.622 -0.709 1.00 95.25 191 THR A C 1
ATOM 1584 O O . THR A 1 191 ? -2.582 -0.310 -1.396 1.00 95.25 191 THR A O 1
ATOM 1587 N N . GLN A 1 192 ? -3.427 -0.866 0.598 1.00 96.06 192 GLN A N 1
ATOM 1588 C CA . GLN A 1 192 ? -2.150 -0.760 1.312 1.00 96.06 192 GLN A CA 1
ATOM 1589 C C . GLN A 1 192 ? -1.135 -1.819 0.862 1.00 96.06 192 GLN A C 1
ATOM 1591 O O . GLN A 1 192 ? 0.036 -1.502 0.671 1.00 96.06 192 GLN A O 1
ATOM 1596 N N . GLU A 1 193 ? -1.577 -3.057 0.650 1.00 94.50 193 GLU A N 1
ATOM 1597 C CA . GLU A 1 193 ? -0.747 -4.144 0.122 1.00 94.50 193 GLU A CA 1
ATOM 1598 C C . GLU A 1 193 ? -0.236 -3.828 -1.288 1.00 94.50 193 GLU A C 1
ATOM 1600 O O . GLU A 1 193 ? 0.960 -3.969 -1.555 1.00 94.50 193 GLU A O 1
ATOM 1605 N N . LYS A 1 194 ? -1.118 -3.331 -2.167 1.00 95.56 194 LYS A N 1
ATOM 1606 C CA . LYS A 1 194 ? -0.739 -2.862 -3.506 1.00 95.56 194 LYS A CA 1
ATOM 1607 C C . LYS A 1 194 ? 0.276 -1.726 -3.438 1.00 95.56 194 LYS A C 1
ATOM 1609 O O . LYS A 1 194 ? 1.275 -1.776 -4.140 1.00 95.56 194 LYS A O 1
ATOM 1614 N N . LEU A 1 195 ? 0.071 -0.731 -2.571 1.00 96.88 195 LEU A N 1
ATOM 1615 C CA . LEU A 1 195 ? 1.011 0.384 -2.403 1.00 96.88 195 LEU A CA 1
ATOM 1616 C C . LEU A 1 195 ? 2.402 -0.090 -1.971 1.00 96.88 195 LEU A C 1
ATOM 1618 O O . LEU A 1 195 ? 3.393 0.398 -2.506 1.00 96.88 195 LEU A O 1
ATOM 1622 N N . LEU A 1 196 ? 2.483 -1.062 -1.056 1.00 95.38 196 LEU A N 1
ATOM 1623 C CA . LEU A 1 196 ? 3.756 -1.675 -0.669 1.00 95.38 196 LEU A CA 1
ATOM 1624 C C . LEU A 1 196 ? 4.431 -2.365 -1.862 1.00 95.38 196 LEU A C 1
ATOM 1626 O O . LEU A 1 196 ? 5.618 -2.158 -2.091 1.00 95.38 196 LEU A O 1
ATOM 1630 N N . ALA A 1 197 ? 3.689 -3.149 -2.648 1.00 95.81 197 ALA A N 1
ATOM 1631 C CA . ALA A 1 197 ? 4.240 -3.818 -3.827 1.00 95.81 197 ALA A CA 1
ATOM 1632 C C . ALA A 1 197 ? 4.671 -2.820 -4.918 1.00 95.81 197 ALA A C 1
ATOM 1634 O O . ALA A 1 197 ? 5.757 -2.935 -5.485 1.00 95.81 197 ALA A O 1
ATOM 1635 N N . TYR A 1 198 ? 3.837 -1.823 -5.210 1.00 97.56 198 TYR A N 1
ATOM 1636 C CA . TYR A 1 198 ? 4.075 -0.847 -6.272 1.00 97.56 198 TYR A CA 1
ATOM 1637 C C . TYR A 1 198 ? 5.187 0.132 -5.942 1.00 97.56 198 TYR A C 1
ATOM 1639 O O . TYR A 1 198 ? 5.896 0.541 -6.856 1.00 97.56 198 TYR A O 1
ATOM 1647 N N . HIS A 1 199 ? 5.399 0.447 -4.666 1.00 97.19 199 HIS A N 1
ATOM 1648 C CA . HIS A 1 199 ? 6.593 1.159 -4.227 1.00 97.19 199 HIS A CA 1
ATOM 1649 C C . HIS A 1 199 ? 7.872 0.398 -4.626 1.00 97.19 199 HIS A C 1
ATOM 1651 O O . HIS A 1 199 ? 8.769 0.950 -5.260 1.00 97.19 199 HIS A O 1
ATOM 1657 N N . GLU A 1 200 ? 7.925 -0.909 -4.366 1.00 96.12 200 GLU A N 1
ATOM 1658 C CA . GLU A 1 200 ? 9.084 -1.734 -4.723 1.00 96.12 200 GLU A CA 1
ATOM 1659 C C . GLU A 1 200 ? 9.247 -1.914 -6.243 1.00 96.12 200 GLU A C 1
ATOM 1661 O O . GLU A 1 200 ? 10.356 -1.880 -6.774 1.00 96.12 200 GLU A O 1
ATOM 1666 N N . ILE A 1 201 ? 8.149 -2.056 -6.989 1.00 96.31 201 ILE A N 1
ATOM 1667 C CA . ILE A 1 201 ? 8.199 -2.107 -8.463 1.00 96.31 201 ILE A CA 1
ATOM 1668 C C . ILE A 1 201 ? 8.647 -0.766 -9.041 1.00 96.31 201 ILE A C 1
ATOM 1670 O O . ILE A 1 201 ? 9.363 -0.733 -10.043 1.00 96.31 201 ILE A O 1
ATOM 1674 N N . ALA A 1 202 ? 8.283 0.342 -8.403 1.00 96.31 202 ALA A N 1
ATOM 1675 C CA . ALA A 1 202 ? 8.741 1.653 -8.814 1.00 96.31 202 ALA A CA 1
ATOM 1676 C C . ALA A 1 202 ? 10.263 1.795 -8.692 1.00 96.31 202 ALA A C 1
ATOM 1678 O O . ALA A 1 202 ? 10.867 2.353 -9.602 1.00 96.31 202 ALA A O 1
ATOM 1679 N N . HIS A 1 203 ? 10.912 1.218 -7.674 1.00 94.44 203 HIS A N 1
ATOM 1680 C CA . HIS A 1 203 ? 12.381 1.157 -7.626 1.00 94.44 203 HIS A CA 1
ATOM 1681 C C . HIS A 1 203 ? 12.987 0.446 -8.843 1.00 94.44 203 HIS A C 1
ATOM 1683 O O . HIS A 1 203 ? 14.000 0.894 -9.386 1.00 94.44 203 HIS A O 1
ATOM 1689 N N . PHE A 1 204 ? 12.356 -0.630 -9.323 1.00 94.00 204 PHE A N 1
ATOM 1690 C CA . PHE A 1 204 ? 12.765 -1.277 -10.571 1.00 94.00 204 PHE A CA 1
ATOM 1691 C C . PHE A 1 204 ? 12.595 -0.348 -11.782 1.00 94.00 204 PHE A C 1
ATOM 1693 O O . PHE A 1 204 ? 13.548 -0.163 -12.542 1.00 94.00 204 PHE A O 1
ATOM 1700 N N . LEU A 1 205 ? 11.424 0.277 -11.946 1.00 93.62 205 LEU A N 1
ATOM 1701 C CA . LEU A 1 205 ? 11.159 1.183 -13.072 1.00 93.62 205 LEU A CA 1
ATOM 1702 C C . LEU A 1 205 ? 12.124 2.377 -13.075 1.00 93.62 205 LEU A C 1
ATOM 1704 O O . LEU A 1 205 ? 12.688 2.715 -14.117 1.00 93.62 205 LEU A O 1
ATOM 1708 N N . ASN A 1 206 ? 12.392 2.941 -11.897 1.00 91.50 206 ASN A N 1
ATOM 1709 C CA . ASN A 1 206 ? 13.323 4.049 -11.688 1.00 91.50 206 ASN A CA 1
ATOM 1710 C C . ASN A 1 206 ? 14.788 3.662 -11.956 1.00 91.50 206 ASN A C 1
ATOM 1712 O O . ASN A 1 206 ? 15.636 4.538 -12.138 1.00 91.50 206 ASN A O 1
ATOM 1716 N N . GLY A 1 207 ? 15.098 2.363 -12.017 1.00 89.69 207 GLY A N 1
ATOM 1717 C CA . GLY A 1 207 ? 16.456 1.858 -12.206 1.00 89.69 207 GLY A CA 1
ATOM 1718 C C . GLY A 1 207 ? 17.305 1.854 -10.948 1.00 89.69 207 GLY A C 1
ATOM 1719 O O . GLY A 1 207 ? 18.524 1.780 -11.056 1.00 89.69 207 GLY A O 1
ATOM 1720 N N . ASP A 1 208 ? 16.695 1.909 -9.766 1.00 89.75 208 ASP A N 1
ATOM 1721 C CA . ASP A 1 208 ? 17.418 1.978 -8.492 1.00 89.75 208 ASP A CA 1
ATOM 1722 C C . ASP A 1 208 ? 18.189 0.686 -8.169 1.00 89.75 208 ASP A C 1
ATOM 1724 O O . ASP A 1 208 ? 19.052 0.676 -7.291 1.00 89.75 208 ASP A O 1
ATOM 1728 N N . LEU A 1 209 ? 17.899 -0.395 -8.903 1.00 88.00 209 LEU A N 1
ATOM 1729 C CA . LEU A 1 209 ? 18.544 -1.707 -8.791 1.00 88.00 209 LEU A CA 1
ATOM 1730 C C . LEU A 1 209 ? 19.755 -1.878 -9.720 1.00 88.00 209 LEU A C 1
ATOM 1732 O O . LEU A 1 209 ? 20.413 -2.920 -9.685 1.00 88.00 209 LEU A O 1
ATOM 1736 N N . GLU A 1 210 ? 20.040 -0.887 -10.564 1.00 82.38 210 GLU A N 1
ATOM 1737 C CA . GLU A 1 210 ? 21.131 -0.923 -11.533 1.00 82.38 210 GLU A CA 1
ATOM 1738 C C . GLU A 1 210 ? 22.367 -0.184 -10.991 1.00 82.38 210 GLU A C 1
ATOM 1740 O O . GLU A 1 210 ? 22.233 0.927 -10.472 1.00 82.38 210 GLU A O 1
ATOM 1745 N N . PRO A 1 211 ? 23.583 -0.738 -11.140 1.00 68.31 211 PRO A N 1
ATOM 1746 C CA . PRO A 1 211 ? 24.805 -0.082 -10.670 1.00 68.31 211 PRO A CA 1
ATOM 1747 C C . PRO A 1 211 ? 25.134 1.214 -11.435 1.00 68.31 211 PRO A C 1
ATOM 1749 O O . PRO A 1 211 ? 25.691 2.132 -10.838 1.00 68.31 211 PRO A O 1
ATOM 1752 N N . ASP A 1 212 ? 24.731 1.310 -12.710 1.00 63.06 212 ASP A N 1
ATOM 1753 C CA . ASP A 1 212 ? 25.095 2.401 -13.632 1.00 63.06 212 ASP A CA 1
ATOM 1754 C C . ASP A 1 212 ? 23.886 3.222 -14.126 1.00 63.06 212 ASP A C 1
ATOM 1756 O O . ASP A 1 212 ? 23.953 3.885 -15.164 1.00 63.06 212 ASP A O 1
ATOM 1760 N N . ALA A 1 213 ? 22.740 3.173 -13.435 1.00 58.50 213 ALA A N 1
ATOM 1761 C CA . ALA A 1 213 ? 21.558 3.902 -13.893 1.00 58.50 213 ALA A CA 1
ATOM 1762 C C . ALA A 1 213 ? 21.795 5.422 -13.907 1.00 58.50 213 ALA A C 1
ATOM 1764 O O . ALA A 1 213 ? 21.854 6.078 -12.865 1.00 58.50 213 ALA A O 1
ATOM 1765 N N . ASN A 1 214 ? 21.825 6.000 -15.113 1.00 55.41 214 ASN A N 1
ATOM 1766 C CA . ASN A 1 214 ? 21.579 7.424 -15.323 1.00 55.41 214 ASN A CA 1
ATOM 1767 C C . ASN A 1 214 ? 20.134 7.718 -14.904 1.00 55.41 214 ASN A C 1
ATOM 1769 O O . ASN A 1 214 ? 19.200 7.537 -15.686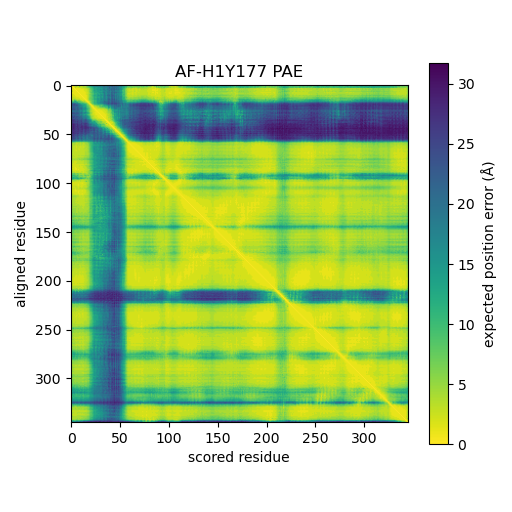 1.00 55.41 214 ASN A O 1
ATOM 1773 N N . GLN A 1 215 ? 19.947 8.126 -13.649 1.00 57.41 215 GLN A N 1
ATOM 1774 C CA . GLN A 1 215 ? 18.630 8.404 -13.085 1.00 57.41 215 GLN A CA 1
ATOM 1775 C C . GLN A 1 215 ? 17.931 9.509 -13.892 1.00 57.41 215 GLN A C 1
ATOM 1777 O O . GLN A 1 215 ? 18.356 10.668 -13.891 1.00 57.41 215 GLN A O 1
ATOM 1782 N N . GLN A 1 216 ? 16.844 9.161 -14.586 1.00 56.31 216 GLN A N 1
ATOM 1783 C CA . GLN A 1 216 ? 15.977 10.152 -15.219 1.00 56.31 216 GLN A CA 1
ATOM 1784 C C . GLN A 1 216 ? 15.177 10.879 -14.134 1.00 56.31 216 GLN A C 1
ATOM 1786 O O . GLN A 1 216 ? 14.327 10.297 -13.462 1.00 56.31 216 GLN A O 1
ATOM 1791 N N . LYS A 1 217 ? 15.467 12.169 -13.948 1.00 56.66 217 LYS A N 1
ATOM 1792 C CA . LYS A 1 217 ? 14.853 13.001 -12.908 1.00 56.66 217 LYS A CA 1
ATOM 1793 C C . LYS A 1 217 ? 13.479 13.520 -13.353 1.00 56.66 217 LYS A C 1
ATOM 1795 O O . LYS A 1 217 ? 13.376 14.354 -14.246 1.00 56.66 217 LYS A O 1
ATOM 1800 N N . LEU A 1 218 ? 12.417 13.045 -12.707 1.00 57.44 218 LEU A N 1
ATOM 1801 C CA . LEU A 1 218 ? 11.039 13.539 -12.808 1.00 57.44 218 LEU A CA 1
ATOM 1802 C C . LEU A 1 218 ? 10.765 14.808 -11.980 1.00 57.44 218 LEU A C 1
ATOM 1804 O O . LEU A 1 218 ? 9.788 15.506 -12.272 1.00 57.44 218 LEU A O 1
ATOM 1808 N N . SER A 1 219 ? 11.553 15.103 -10.944 1.00 56.50 219 SER A N 1
ATOM 1809 C CA . SER A 1 219 ? 11.296 16.186 -9.981 1.00 56.50 219 SER A CA 1
ATOM 1810 C C . SER A 1 219 ? 12.583 16.816 -9.409 1.00 56.50 219 SER A C 1
ATOM 1812 O O . SER A 1 219 ? 13.677 16.585 -9.919 1.00 56.50 219 SER A O 1
ATOM 1814 N N . VAL A 1 220 ? 12.416 17.667 -8.390 1.00 56.72 220 VAL A N 1
ATOM 1815 C CA . VAL A 1 220 ? 13.424 18.541 -7.763 1.00 56.72 220 VAL A CA 1
ATOM 1816 C C . VAL A 1 220 ? 14.654 17.760 -7.283 1.00 56.72 220 VAL A C 1
ATOM 1818 O O . VAL A 1 220 ? 14.540 16.624 -6.824 1.00 56.72 220 VAL A O 1
ATOM 1821 N N . ASP A 1 221 ? 15.827 18.387 -7.372 1.00 64.75 221 ASP A N 1
ATOM 1822 C CA . ASP A 1 221 ? 17.064 17.857 -6.802 1.00 64.75 221 ASP A CA 1
ATOM 1823 C C . ASP A 1 221 ? 16.964 17.794 -5.272 1.00 64.75 221 ASP A C 1
ATOM 1825 O O . ASP A 1 221 ? 16.831 18.820 -4.601 1.00 64.75 221 ASP A O 1
ATOM 1829 N N . TYR A 1 222 ? 17.046 16.585 -4.716 1.00 65.06 222 TYR A N 1
ATOM 1830 C CA . TYR A 1 222 ? 17.187 16.392 -3.276 1.00 65.06 222 TYR A CA 1
ATOM 1831 C C . TYR A 1 222 ? 18.676 16.373 -2.909 1.00 65.06 222 TYR A C 1
ATOM 1833 O O . TYR A 1 222 ? 19.468 15.744 -3.613 1.00 65.06 222 TYR A O 1
ATOM 1841 N N . PRO A 1 223 ? 19.078 16.980 -1.778 1.00 69.75 223 PRO A N 1
ATOM 1842 C CA . PRO A 1 223 ? 20.450 16.868 -1.281 1.00 69.75 223 PRO A CA 1
ATOM 1843 C C . PRO A 1 223 ? 20.846 15.421 -0.946 1.00 69.75 223 PRO A C 1
ATOM 1845 O O . PRO A 1 223 ? 22.023 15.071 -1.000 1.00 69.75 223 PRO A O 1
ATOM 1848 N N . ASN A 1 224 ? 19.863 14.586 -0.591 1.00 80.56 224 ASN A N 1
ATOM 1849 C CA . ASN A 1 224 ? 20.037 13.178 -0.256 1.00 80.56 224 ASN A CA 1
ATOM 1850 C C . ASN A 1 224 ? 19.456 12.288 -1.369 1.00 80.56 224 ASN A C 1
ATOM 1852 O O . ASN A 1 224 ? 18.240 12.244 -1.566 1.00 80.56 224 ASN A O 1
ATOM 1856 N N . LEU A 1 225 ? 20.329 11.555 -2.069 1.00 82.25 225 LEU A N 1
ATOM 1857 C CA . LEU A 1 225 ? 19.940 10.640 -3.148 1.00 82.25 225 LEU A CA 1
ATOM 1858 C C . LEU A 1 225 ? 19.043 9.496 -2.660 1.00 82.25 225 LEU A C 1
ATOM 1860 O O . LEU A 1 225 ? 18.146 9.088 -3.391 1.00 82.25 225 LEU A O 1
ATOM 1864 N N . SER A 1 226 ? 19.231 8.998 -1.435 1.00 83.50 226 SER A N 1
ATOM 1865 C CA . SER A 1 226 ? 18.358 7.959 -0.876 1.00 83.50 226 SER A CA 1
ATOM 1866 C C . SER A 1 226 ? 16.932 8.482 -0.707 1.00 83.50 226 SER A C 1
ATOM 1868 O O . SER A 1 226 ? 15.981 7.813 -1.092 1.00 83.50 226 SER A O 1
ATOM 1870 N N . TYR A 1 227 ? 16.771 9.725 -0.244 1.00 85.94 227 TYR A N 1
ATOM 1871 C CA . TYR A 1 227 ? 15.441 10.332 -0.114 1.00 85.94 227 TYR A CA 1
ATOM 1872 C C . TYR A 1 227 ? 14.795 10.553 -1.473 1.00 85.94 227 TYR A C 1
ATOM 1874 O O . TYR A 1 227 ? 13.596 10.336 -1.626 1.00 85.94 227 TYR A O 1
ATOM 1882 N N . GLN A 1 228 ? 15.594 10.964 -2.462 1.00 86.56 228 GLN A N 1
ATOM 1883 C CA . GLN A 1 228 ? 15.121 11.079 -3.832 1.00 86.56 228 GLN A CA 1
ATOM 1884 C C . GLN A 1 228 ? 14.540 9.747 -4.311 1.00 86.56 228 GLN A C 1
ATOM 1886 O O . GLN A 1 228 ? 13.415 9.721 -4.795 1.00 86.56 228 GLN A O 1
ATOM 1891 N N . ARG A 1 229 ? 15.268 8.640 -4.134 1.00 88.75 229 ARG A N 1
ATOM 1892 C CA . ARG A 1 229 ? 14.810 7.308 -4.557 1.00 88.75 229 ARG A CA 1
ATOM 1893 C C . ARG A 1 229 ? 13.485 6.926 -3.906 1.00 88.75 229 ARG A C 1
ATOM 1895 O O . ARG A 1 229 ? 12.550 6.575 -4.617 1.00 88.75 229 ARG A O 1
ATOM 1902 N N . GLU A 1 230 ? 13.376 7.077 -2.589 1.00 91.25 230 GLU A N 1
ATOM 1903 C CA . GLU A 1 230 ? 12.153 6.751 -1.842 1.00 91.25 230 GLU A CA 1
ATOM 1904 C C . GLU A 1 230 ? 10.955 7.603 -2.291 1.00 91.25 230 GLU A C 1
ATOM 1906 O O . GLU A 1 230 ? 9.891 7.066 -2.592 1.00 91.25 230 GLU A O 1
ATOM 1911 N N . HIS A 1 231 ? 11.124 8.925 -2.419 1.00 91.62 231 HIS A N 1
ATOM 1912 C CA . HIS A 1 231 ? 10.047 9.814 -2.870 1.00 91.62 231 HIS A CA 1
ATOM 1913 C C . HIS A 1 231 ? 9.598 9.525 -4.302 1.00 91.62 231 HIS A C 1
ATOM 1915 O O . HIS A 1 231 ? 8.416 9.628 -4.624 1.00 91.62 231 HIS A O 1
ATOM 1921 N N . TYR A 1 232 ? 10.530 9.174 -5.183 1.00 90.94 232 TYR A N 1
ATOM 1922 C CA . TYR A 1 232 ? 10.196 8.824 -6.557 1.00 90.94 232 TYR A CA 1
ATOM 1923 C C . TYR A 1 232 ? 9.488 7.478 -6.633 1.00 90.94 232 TYR A C 1
ATOM 1925 O O . TYR A 1 232 ? 8.519 7.346 -7.382 1.00 90.94 232 TYR A O 1
ATOM 1933 N N . ALA A 1 233 ? 9.937 6.500 -5.848 1.00 94.62 233 ALA A N 1
ATOM 1934 C CA . ALA A 1 233 ? 9.276 5.212 -5.736 1.00 94.62 233 ALA A CA 1
ATOM 1935 C C . ALA A 1 233 ? 7.849 5.351 -5.182 1.00 94.62 233 ALA A C 1
ATOM 1937 O O . ALA A 1 233 ? 6.932 4.730 -5.707 1.00 94.62 233 ALA A O 1
ATOM 1938 N N . ASP A 1 234 ? 7.617 6.246 -4.220 1.00 96.56 234 ASP A N 1
ATOM 1939 C CA . ASP A 1 234 ? 6.273 6.580 -3.735 1.00 96.56 234 ASP A CA 1
ATOM 1940 C C . ASP A 1 234 ? 5.367 7.166 -4.822 1.00 96.56 234 ASP A C 1
ATOM 1942 O O . ASP A 1 234 ? 4.219 6.751 -4.976 1.00 96.56 234 ASP A O 1
ATOM 1946 N N . LEU A 1 235 ? 5.874 8.135 -5.587 1.00 95.56 235 LEU A N 1
ATOM 1947 C CA . LEU A 1 235 ? 5.101 8.822 -6.622 1.00 95.56 235 LEU A CA 1
ATOM 1948 C C . LEU A 1 235 ? 4.751 7.894 -7.788 1.00 95.56 235 LEU A C 1
ATOM 1950 O O . LEU A 1 235 ? 3.602 7.854 -8.229 1.00 95.56 235 LEU A O 1
ATOM 1954 N N . VAL A 1 236 ? 5.734 7.136 -8.276 1.00 96.19 236 VAL A N 1
ATOM 1955 C CA . VAL A 1 236 ? 5.540 6.167 -9.360 1.00 96.19 236 VAL A CA 1
ATOM 1956 C C . VAL A 1 236 ? 4.710 4.981 -8.869 1.00 96.19 236 VAL A C 1
ATOM 1958 O O . VAL A 1 236 ? 3.795 4.560 -9.569 1.00 96.19 236 VAL A O 1
ATOM 1961 N N . GLY A 1 237 ? 4.945 4.491 -7.649 1.00 97.38 237 GLY A N 1
ATOM 1962 C CA . GLY A 1 237 ? 4.165 3.414 -7.041 1.00 97.38 237 GLY A CA 1
ATOM 1963 C C . GLY A 1 237 ? 2.695 3.789 -6.850 1.00 97.38 237 GLY A C 1
ATOM 1964 O O . GLY A 1 237 ? 1.800 3.004 -7.164 1.00 97.38 237 GLY A O 1
ATOM 1965 N N . PHE A 1 238 ? 2.419 5.024 -6.425 1.00 97.62 238 PHE A N 1
ATOM 1966 C CA . PHE A 1 238 ? 1.053 5.534 -6.350 1.00 97.62 238 PHE A CA 1
ATOM 1967 C C . PHE A 1 238 ? 0.411 5.686 -7.739 1.00 97.62 238 PHE A C 1
ATOM 1969 O O . PHE A 1 238 ? -0.755 5.343 -7.921 1.00 97.62 238 PHE A O 1
ATOM 1976 N N . ALA A 1 239 ? 1.163 6.139 -8.746 1.00 96.31 239 ALA A N 1
ATOM 1977 C CA . ALA A 1 239 ? 0.665 6.194 -10.120 1.00 96.31 239 ALA A CA 1
ATOM 1978 C C . ALA A 1 239 ? 0.359 4.799 -10.700 1.00 96.31 239 ALA A C 1
ATOM 1980 O O . ALA A 1 239 ? -0.641 4.652 -11.401 1.00 96.31 239 ALA A O 1
ATOM 1981 N N . LEU A 1 240 ? 1.156 3.770 -10.376 1.00 97.12 240 LEU A N 1
ATOM 1982 C CA . LEU A 1 240 ? 0.866 2.377 -10.747 1.00 97.12 240 LEU A CA 1
ATOM 1983 C C . LEU A 1 240 ? -0.458 1.898 -10.141 1.00 97.12 240 LEU A C 1
ATOM 1985 O O . LEU A 1 240 ? -1.249 1.286 -10.855 1.00 97.12 240 LEU A O 1
ATOM 1989 N N . LEU A 1 241 ? -0.735 2.233 -8.872 1.00 97.00 241 LEU A N 1
ATOM 1990 C CA . LEU A 1 241 ? -2.027 1.934 -8.244 1.00 97.00 241 LEU A CA 1
ATOM 1991 C C . LEU A 1 241 ? -3.176 2.540 -9.048 1.00 97.00 241 LEU A C 1
ATOM 1993 O O . LEU A 1 241 ? -4.109 1.836 -9.416 1.00 97.00 241 LEU A O 1
ATOM 1997 N N . LEU A 1 242 ? -3.110 3.842 -9.329 1.00 95.31 242 LEU A N 1
ATOM 1998 C CA . LEU A 1 242 ? -4.178 4.529 -10.051 1.00 95.31 242 LEU A CA 1
ATOM 1999 C C . LEU A 1 242 ? -4.379 3.974 -11.458 1.00 95.31 242 LEU A C 1
ATOM 2001 O O . LEU A 1 242 ? -5.516 3.812 -11.890 1.00 95.31 242 LEU A O 1
ATOM 2005 N N . ARG A 1 243 ? -3.284 3.677 -12.161 1.00 94.25 243 ARG A N 1
ATOM 2006 C CA . ARG A 1 243 ? -3.320 3.061 -13.486 1.00 94.25 243 ARG A CA 1
ATOM 2007 C C . ARG A 1 243 ? -4.018 1.704 -13.450 1.00 94.25 243 ARG A C 1
ATOM 2009 O O . ARG A 1 243 ? -4.859 1.442 -14.305 1.00 94.25 243 ARG A O 1
ATOM 2016 N N . GLU A 1 244 ? -3.683 0.850 -12.484 1.00 94.69 244 GLU A N 1
ATOM 2017 C CA . GLU A 1 244 ? -4.335 -0.451 -12.343 1.00 94.69 244 GLU A CA 1
ATOM 2018 C C . GLU A 1 244 ? -5.827 -0.293 -12.020 1.00 94.69 244 GLU A C 1
ATOM 2020 O O . GLU A 1 244 ? -6.659 -0.939 -12.651 1.00 94.69 244 GLU A O 1
ATOM 2025 N N . GLU A 1 245 ? -6.192 0.582 -11.080 1.00 92.75 245 GLU A N 1
ATOM 2026 C CA . GLU A 1 245 ? -7.603 0.808 -10.743 1.00 92.75 245 GLU A CA 1
ATOM 2027 C C . GLU A 1 245 ? -8.387 1.304 -11.976 1.00 92.75 245 GLU A C 1
ATOM 2029 O O . GLU A 1 245 ? -9.472 0.792 -12.242 1.00 92.75 245 GLU A O 1
ATOM 2034 N N . LYS A 1 246 ? -7.795 2.192 -12.797 1.00 92.88 246 LYS A N 1
ATOM 2035 C CA . LYS A 1 246 ? -8.361 2.653 -14.083 1.00 92.88 246 LYS A CA 1
ATOM 2036 C C . LYS A 1 246 ? -8.525 1.543 -15.122 1.00 92.88 246 LYS A C 1
ATOM 2038 O O . LYS A 1 246 ? -9.430 1.609 -15.950 1.00 92.88 246 LYS A O 1
ATOM 2043 N N . TYR A 1 247 ? -7.640 0.547 -15.113 1.00 93.31 247 TYR A N 1
ATOM 2044 C CA . TYR A 1 247 ? -7.734 -0.598 -16.017 1.00 93.31 247 TYR A CA 1
ATOM 2045 C C . TYR A 1 247 ? -8.971 -1.454 -15.707 1.00 93.31 247 TYR A C 1
ATOM 2047 O O . TYR A 1 247 ? -9.642 -1.923 -16.626 1.00 93.31 247 TYR A O 1
ATOM 2055 N N . TYR A 1 248 ? -9.305 -1.625 -14.424 1.00 89.56 248 TYR A N 1
ATOM 2056 C CA . TYR A 1 248 ? -10.462 -2.419 -13.995 1.00 89.56 248 TYR A CA 1
ATOM 2057 C C . TYR A 1 248 ? -11.782 -1.636 -13.938 1.00 89.56 248 TYR A C 1
ATOM 2059 O O . TYR A 1 248 ? -12.846 -2.252 -13.863 1.00 89.56 248 TYR A O 1
ATOM 2067 N N . GLY A 1 249 ? -11.746 -0.304 -13.999 1.00 88.81 249 GLY A N 1
ATOM 2068 C CA . GLY A 1 249 ? -12.945 0.526 -14.060 1.00 88.81 249 GLY A CA 1
ATOM 2069 C C . GLY A 1 249 ? -12.653 2.015 -13.918 1.00 88.81 249 GLY A C 1
ATOM 2070 O O . GLY A 1 249 ? -11.522 2.436 -13.712 1.00 88.81 249 GLY A O 1
ATOM 2071 N N . GLU A 1 250 ? -13.686 2.847 -14.017 1.00 88.19 250 GLU A N 1
ATOM 2072 C CA . GLU A 1 250 ? -13.532 4.274 -13.733 1.00 88.19 250 GLU A CA 1
ATOM 2073 C C . GLU A 1 250 ? -13.212 4.501 -12.248 1.00 88.19 250 GLU A C 1
ATOM 2075 O O . GLU A 1 250 ? -13.873 3.952 -11.367 1.00 88.19 250 GLU A O 1
ATOM 2080 N N . VAL A 1 251 ? -12.222 5.352 -11.962 1.00 91.25 251 VAL A N 1
ATOM 2081 C CA . VAL A 1 251 ? -11.868 5.734 -10.588 1.00 91.25 251 VAL A CA 1
ATOM 2082 C C . VAL A 1 251 ? -12.694 6.952 -10.187 1.00 91.25 251 VAL A C 1
ATOM 2084 O O . VAL A 1 251 ? -12.406 8.076 -10.603 1.00 91.25 251 VAL A O 1
ATOM 2087 N N . SER A 1 252 ? -13.726 6.735 -9.373 1.00 90.94 252 SER A N 1
ATOM 2088 C CA . SER A 1 252 ? -14.607 7.808 -8.907 1.00 90.94 252 SER A CA 1
ATOM 2089 C C . SER A 1 252 ? -13.940 8.698 -7.849 1.00 90.94 252 SER A C 1
ATOM 2091 O O . SER A 1 252 ? -12.950 8.327 -7.217 1.00 90.94 252 SER A O 1
ATOM 2093 N N . GLU A 1 253 ? -14.522 9.869 -7.567 1.00 90.69 253 GLU A N 1
ATOM 2094 C CA . GLU A 1 253 ? -14.082 10.715 -6.444 1.00 90.69 253 GLU A CA 1
ATOM 2095 C C . GLU A 1 253 ? -14.140 9.963 -5.099 1.00 90.69 253 GLU A C 1
ATOM 2097 O O . GLU A 1 253 ? -13.280 10.145 -4.234 1.00 90.69 253 GLU A O 1
ATOM 2102 N N . GLN A 1 254 ? -15.120 9.073 -4.924 1.00 90.38 254 GLN A N 1
ATOM 2103 C CA . GLN A 1 254 ? -15.233 8.274 -3.707 1.00 90.38 254 GLN A CA 1
ATOM 2104 C C . GLN A 1 254 ? -14.093 7.257 -3.590 1.00 90.38 254 GLN A C 1
ATOM 2106 O O . GLN A 1 254 ? -13.550 7.070 -2.497 1.00 90.38 254 GLN A O 1
ATOM 2111 N N . ASP A 1 255 ? -13.683 6.647 -4.704 1.00 91.56 255 ASP A N 1
ATOM 2112 C CA . ASP A 1 255 ? -12.527 5.749 -4.740 1.00 91.56 255 ASP A CA 1
ATOM 2113 C C . ASP A 1 255 ? -11.244 6.490 -4.390 1.00 91.56 255 ASP A C 1
ATOM 2115 O O . ASP A 1 255 ? -10.457 6.010 -3.577 1.00 91.56 255 ASP A O 1
ATOM 2119 N N . ARG A 1 256 ? -11.073 7.710 -4.905 1.00 93.19 256 ARG A N 1
ATOM 2120 C CA . ARG A 1 256 ? -9.954 8.588 -4.537 1.00 93.19 256 ARG A CA 1
ATOM 2121 C C . ARG A 1 256 ? -9.920 8.870 -3.040 1.00 93.19 256 ARG A C 1
ATOM 2123 O O . ARG A 1 256 ? -8.873 8.728 -2.418 1.00 93.19 256 ARG A O 1
ATOM 2130 N N . LYS A 1 257 ? -11.055 9.216 -2.430 1.00 93.00 257 LYS A N 1
ATOM 2131 C CA . LYS A 1 257 ? -11.138 9.453 -0.976 1.00 93.00 257 LYS A CA 1
ATOM 2132 C C . LYS A 1 257 ? -10.822 8.194 -0.170 1.00 93.00 257 LYS A C 1
ATOM 2134 O O . LYS A 1 257 ? -10.117 8.271 0.836 1.00 93.00 257 LYS A O 1
ATOM 2139 N N . ARG A 1 258 ? -11.298 7.031 -0.620 1.00 91.94 258 ARG A N 1
ATOM 2140 C CA . ARG A 1 258 ? -10.974 5.728 -0.019 1.00 91.94 258 ARG A CA 1
ATOM 2141 C C . ARG A 1 258 ? -9.477 5.421 -0.112 1.00 91.94 258 ARG A C 1
ATOM 2143 O O . ARG A 1 258 ? -8.876 5.036 0.887 1.00 91.94 258 ARG A O 1
ATOM 2150 N N . ILE A 1 259 ? -8.869 5.617 -1.281 1.00 95.56 259 ILE A N 1
ATOM 2151 C CA . ILE A 1 259 ? -7.429 5.421 -1.496 1.00 95.56 259 ILE A CA 1
ATOM 2152 C C . ILE A 1 259 ? -6.622 6.381 -0.615 1.00 95.56 259 ILE A C 1
ATOM 2154 O O . ILE A 1 259 ? -5.649 5.957 0.004 1.00 95.56 259 ILE A O 1
ATOM 2158 N N . LEU A 1 260 ? -7.043 7.643 -0.491 1.00 95.31 260 LEU A N 1
ATOM 2159 C CA . LEU A 1 260 ? -6.405 8.625 0.389 1.00 95.31 260 LEU A CA 1
ATOM 2160 C C . LEU A 1 260 ? -6.438 8.190 1.861 1.00 95.31 260 LEU A C 1
ATOM 2162 O O . LEU A 1 260 ? -5.424 8.285 2.546 1.00 95.31 260 LEU A O 1
ATOM 2166 N N . LEU A 1 261 ? -7.569 7.665 2.344 1.00 92.94 261 LEU A N 1
ATOM 2167 C CA . LEU A 1 261 ? -7.667 7.106 3.697 1.00 92.94 261 LEU A CA 1
ATOM 2168 C C . LEU A 1 261 ? -6.711 5.924 3.898 1.00 92.94 261 LEU A C 1
ATOM 2170 O O . LEU A 1 261 ? -5.999 5.875 4.901 1.00 92.94 261 LEU A O 1
ATOM 2174 N N . ALA A 1 262 ? -6.653 5.004 2.932 1.00 94.94 262 ALA A N 1
ATOM 2175 C CA . ALA A 1 262 ? -5.739 3.866 2.978 1.00 94.94 262 ALA A CA 1
ATOM 2176 C C . ALA A 1 262 ? -4.267 4.310 3.004 1.00 94.94 262 ALA A C 1
ATOM 2178 O O . ALA A 1 262 ? -3.478 3.773 3.786 1.00 94.94 262 ALA A O 1
ATOM 2179 N N . LEU A 1 263 ? -3.927 5.325 2.205 1.00 96.12 263 LEU A N 1
ATOM 2180 C CA . LEU A 1 263 ? -2.604 5.939 2.139 1.00 96.12 263 LEU A CA 1
ATOM 2181 C C . LEU A 1 263 ? -2.211 6.574 3.482 1.00 96.12 263 LEU A C 1
ATOM 2183 O O . LEU A 1 263 ? -1.140 6.279 4.008 1.00 96.12 263 LEU A O 1
ATOM 2187 N N . ILE A 1 264 ? -3.090 7.389 4.076 1.00 93.44 264 ILE A N 1
ATOM 2188 C CA . ILE A 1 264 ? -2.867 7.995 5.399 1.00 93.44 264 ILE A CA 1
ATOM 2189 C C . ILE A 1 264 ? -2.634 6.907 6.454 1.00 93.44 264 ILE A C 1
ATOM 2191 O O . ILE A 1 264 ? -1.670 6.988 7.216 1.00 93.44 264 ILE A O 1
ATOM 2195 N N . GLY A 1 265 ? -3.481 5.872 6.473 1.00 91.81 265 GLY A N 1
ATOM 2196 C CA . GLY A 1 265 ? -3.349 4.751 7.404 1.00 91.81 265 GLY A CA 1
ATOM 2197 C C . GLY A 1 265 ? -2.012 4.019 7.259 1.00 91.81 265 GLY A C 1
ATOM 2198 O O . GLY A 1 265 ? -1.349 3.751 8.259 1.00 91.81 265 GLY A O 1
ATOM 2199 N N . LEU A 1 266 ? -1.567 3.766 6.022 1.00 94.88 266 LEU A N 1
ATOM 2200 C CA . LEU A 1 266 ? -0.286 3.107 5.757 1.00 94.88 266 LEU A CA 1
ATOM 2201 C C . LEU A 1 266 ? 0.887 3.927 6.296 1.00 94.88 266 LEU A C 1
ATOM 2203 O O . LEU A 1 266 ? 1.730 3.394 7.015 1.00 94.88 266 LEU A O 1
ATOM 2207 N N . PHE A 1 267 ? 0.933 5.222 5.981 1.00 93.00 267 PHE A N 1
ATOM 2208 C CA . PHE A 1 267 ? 2.037 6.089 6.392 1.00 93.00 267 PHE A CA 1
ATOM 2209 C C . PHE A 1 267 ? 2.037 6.391 7.894 1.00 93.00 267 PHE A C 1
ATOM 2211 O O . PHE A 1 267 ? 3.107 6.579 8.471 1.00 93.00 267 PHE A O 1
ATOM 2218 N N . LYS A 1 268 ? 0.872 6.368 8.553 1.00 88.19 268 LYS A N 1
ATOM 2219 C CA . LYS A 1 268 ? 0.776 6.410 10.019 1.00 88.19 268 LYS A CA 1
ATOM 2220 C C . LYS A 1 268 ? 1.401 5.165 10.647 1.00 88.19 268 LYS A C 1
ATOM 2222 O O . LYS A 1 268 ? 2.261 5.293 11.512 1.00 88.19 268 LYS A O 1
ATOM 2227 N N . VAL A 1 269 ? 1.055 3.976 10.145 1.00 88.12 269 VAL A N 1
ATOM 2228 C CA . VAL A 1 269 ? 1.696 2.730 10.587 1.00 88.12 269 VAL A CA 1
ATOM 2229 C C . VAL A 1 269 ? 3.20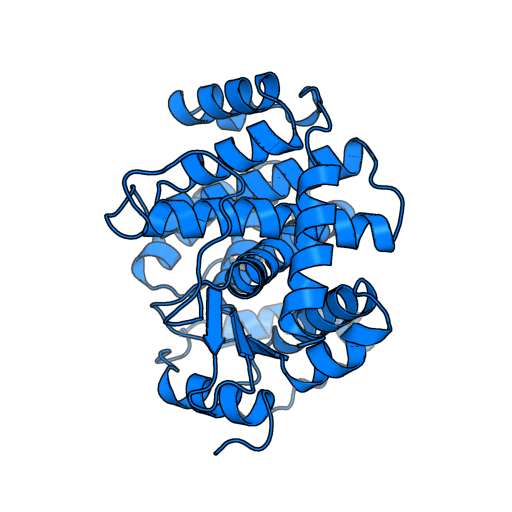1 2.796 10.325 1.00 88.12 269 VAL A C 1
ATOM 2231 O O . VAL A 1 269 ? 3.984 2.547 11.233 1.00 88.12 269 VAL A O 1
ATOM 2234 N N . GLN A 1 270 ? 3.640 3.200 9.131 1.00 87.75 270 GLN A N 1
ATOM 2235 C CA . GLN A 1 270 ? 5.069 3.346 8.831 1.00 87.75 270 GLN A CA 1
ATOM 2236 C C . GLN A 1 270 ? 5.775 4.319 9.781 1.00 87.75 270 GLN A C 1
ATOM 2238 O O . GLN A 1 270 ? 6.864 3.997 10.246 1.00 87.75 270 GLN A O 1
ATOM 2243 N N . TYR A 1 271 ? 5.167 5.460 10.114 1.00 84.25 271 TYR A N 1
ATOM 2244 C CA . TYR A 1 271 ? 5.703 6.394 11.105 1.00 84.25 271 TYR A CA 1
ATOM 2245 C C . TYR A 1 271 ? 5.868 5.740 12.478 1.00 84.25 271 TYR A C 1
ATOM 2247 O O . TYR A 1 271 ? 6.946 5.809 13.065 1.00 84.25 271 TYR A O 1
ATOM 2255 N N . ASP A 1 272 ? 4.854 5.023 12.958 1.00 78.81 272 ASP A N 1
ATOM 2256 C CA . ASP A 1 272 ? 4.925 4.334 14.249 1.00 78.81 272 ASP A CA 1
ATOM 2257 C C . ASP A 1 272 ? 5.992 3.220 14.262 1.00 78.81 272 ASP A C 1
ATOM 2259 O O . ASP A 1 272 ? 6.604 2.930 15.298 1.00 78.81 272 ASP A O 1
ATOM 2263 N N . LEU A 1 273 ? 6.246 2.599 13.107 1.00 76.12 273 LEU A N 1
ATOM 2264 C CA . LEU A 1 273 ? 7.201 1.503 12.942 1.00 76.12 273 LEU A CA 1
ATOM 2265 C C . LEU A 1 273 ? 8.649 1.948 12.719 1.00 76.12 273 LEU A C 1
ATOM 2267 O O . LEU A 1 273 ? 9.556 1.328 13.284 1.00 76.12 273 LEU A O 1
ATOM 2271 N N . GLN A 1 274 ? 8.860 2.949 11.865 1.00 75.44 274 GLN A N 1
ATOM 2272 C CA . GLN A 1 274 ? 10.163 3.511 11.501 1.00 75.44 274 GLN A CA 1
ATOM 2273 C C . GLN A 1 274 ? 10.633 4.520 12.552 1.00 75.44 274 GLN A C 1
ATOM 2275 O O . GLN A 1 274 ? 11.817 4.565 12.882 1.00 75.44 274 GLN A O 1
ATOM 2280 N N . GLY A 1 275 ? 9.705 5.299 13.109 1.00 70.75 275 GLY A N 1
ATOM 2281 C CA . GLY A 1 275 ? 10.004 6.451 13.942 1.00 70.75 275 GLY A CA 1
ATOM 2282 C C . GLY A 1 275 ? 10.419 7.673 13.109 1.00 70.75 275 GLY A C 1
ATOM 2283 O O . GLY A 1 275 ? 9.949 7.840 11.979 1.00 70.75 275 GLY A O 1
ATOM 2284 N N . PRO A 1 276 ? 11.262 8.561 13.666 1.00 72.38 276 PRO A N 1
ATOM 2285 C CA . PRO A 1 276 ? 11.663 9.786 12.990 1.00 72.38 276 PRO A CA 1
ATOM 2286 C C . PRO A 1 276 ? 12.503 9.507 11.736 1.00 72.38 276 PRO A C 1
ATOM 2288 O O . PRO A 1 276 ? 12.944 8.389 11.466 1.00 72.38 276 PRO A O 1
ATOM 2291 N N . GLU A 1 277 ? 12.737 10.571 10.976 1.00 77.25 277 GLU A N 1
ATOM 2292 C CA . GLU A 1 277 ? 13.642 10.572 9.832 1.00 77.25 277 GLU A CA 1
ATOM 2293 C C . GLU A 1 277 ? 15.034 10.017 10.187 1.00 77.25 277 GLU A C 1
ATOM 2295 O O . GLU A 1 277 ? 15.576 10.274 11.266 1.00 77.25 277 GLU A O 1
ATOM 2300 N N . THR A 1 278 ? 15.627 9.267 9.257 1.00 76.12 278 THR A N 1
ATOM 2301 C CA . THR A 1 278 ? 16.981 8.712 9.383 1.00 76.12 278 THR A CA 1
ATOM 2302 C C . THR A 1 278 ? 17.809 9.087 8.162 1.00 76.12 278 THR A C 1
ATOM 2304 O O . THR A 1 278 ? 17.255 9.426 7.128 1.00 76.12 278 THR A O 1
ATOM 2307 N N . LYS A 1 279 ? 19.138 8.940 8.224 1.00 74.81 279 LYS A N 1
ATOM 2308 C CA . LYS A 1 279 ? 20.029 9.250 7.088 1.00 74.81 279 LYS A CA 1
ATOM 2309 C C . LYS A 1 279 ? 19.641 8.550 5.769 1.00 74.81 279 LYS A C 1
ATOM 2311 O O . LYS A 1 279 ? 19.923 9.083 4.699 1.00 74.81 279 LYS A O 1
ATOM 2316 N N . ASP A 1 280 ? 19.030 7.369 5.860 1.00 74.19 280 ASP A N 1
ATOM 2317 C CA . ASP A 1 280 ? 18.705 6.521 4.711 1.00 74.19 280 ASP A CA 1
ATOM 2318 C C . ASP A 1 280 ? 17.227 6.638 4.313 1.00 74.19 280 ASP A C 1
ATOM 2320 O O . ASP A 1 280 ? 16.902 6.444 3.145 1.00 74.19 280 ASP A O 1
ATOM 2324 N N . TYR A 1 281 ? 16.349 7.010 5.252 1.00 79.06 281 TYR A N 1
ATOM 2325 C CA . TYR A 1 281 ? 14.901 7.028 5.049 1.00 79.06 281 TYR A CA 1
ATOM 2326 C C . TYR A 1 281 ? 14.276 8.370 5.444 1.00 79.06 281 TYR A C 1
ATOM 2328 O O . TYR A 1 281 ? 14.373 8.750 6.621 1.00 79.06 281 TYR A O 1
ATOM 2336 N N . PRO A 1 282 ? 13.574 9.047 4.510 1.00 83.50 282 PRO A N 1
ATOM 2337 C CA . PRO A 1 282 ? 12.868 10.279 4.818 1.00 83.50 282 PRO A CA 1
ATOM 2338 C C . PRO A 1 282 ? 11.735 10.031 5.814 1.00 83.50 282 PRO A C 1
ATOM 2340 O O . PRO A 1 282 ? 11.238 8.910 5.970 1.00 83.50 282 PRO A O 1
ATOM 2343 N N . HIS A 1 283 ? 11.299 11.102 6.477 1.00 86.75 283 HIS A N 1
ATOM 2344 C CA . HIS A 1 283 ? 10.146 11.045 7.367 1.00 86.75 283 HIS A CA 1
ATOM 2345 C C . HIS A 1 283 ? 8.896 10.497 6.636 1.00 86.75 283 HIS A C 1
ATOM 2347 O O . HIS A 1 283 ? 8.522 11.060 5.600 1.00 86.75 283 HIS A O 1
ATOM 2353 N N . PRO A 1 284 ? 8.188 9.472 7.160 1.00 89.12 284 PRO A N 1
ATOM 2354 C CA . PRO A 1 284 ? 7.022 8.886 6.485 1.00 89.12 284 PRO A CA 1
ATOM 2355 C C . PRO A 1 284 ? 5.925 9.906 6.157 1.00 89.12 284 PRO A C 1
ATOM 2357 O O . PRO A 1 284 ? 5.384 9.911 5.058 1.00 89.12 284 PRO A O 1
ATOM 2360 N N . PHE A 1 285 ? 5.649 10.861 7.047 1.00 90.00 285 PHE A N 1
ATOM 2361 C CA . PHE A 1 285 ? 4.692 11.926 6.725 1.00 90.00 285 PHE A CA 1
ATOM 2362 C C . PHE A 1 285 ? 5.158 12.895 5.626 1.00 90.00 285 PHE A C 1
ATOM 2364 O O . PHE A 1 285 ? 4.325 13.349 4.850 1.00 90.00 285 PHE A O 1
ATOM 2371 N N . ASN A 1 286 ? 6.461 13.152 5.465 1.00 89.44 286 ASN A N 1
ATOM 2372 C CA . ASN A 1 286 ? 6.945 13.967 4.342 1.00 89.44 286 ASN A CA 1
ATOM 2373 C C . ASN A 1 286 ? 6.719 13.237 3.012 1.00 89.44 286 ASN A C 1
ATOM 2375 O O . ASN A 1 286 ? 6.281 13.838 2.032 1.00 89.44 286 ASN A O 1
ATOM 2379 N N . ARG A 1 287 ? 6.963 11.921 3.000 1.00 92.38 287 ARG A N 1
ATOM 2380 C CA . ARG A 1 287 ? 6.663 11.042 1.863 1.00 92.38 287 ARG A CA 1
ATOM 2381 C C . ARG A 1 287 ? 5.172 11.069 1.506 1.00 92.38 287 ARG A C 1
ATOM 2383 O O . ARG A 1 287 ? 4.830 11.335 0.356 1.00 92.38 287 ARG A O 1
ATOM 2390 N N . LEU A 1 288 ? 4.296 10.899 2.501 1.00 94.31 288 LEU A N 1
ATOM 2391 C CA . LEU A 1 288 ? 2.838 10.993 2.352 1.00 94.31 288 LEU A CA 1
ATOM 2392 C C . LEU A 1 288 ? 2.409 12.322 1.713 1.00 94.31 288 LEU A C 1
ATOM 2394 O O . LEU A 1 288 ? 1.659 12.328 0.736 1.00 94.31 288 LEU A O 1
ATOM 2398 N N . LEU A 1 289 ? 2.886 13.449 2.248 1.00 93.38 289 LEU A N 1
ATOM 2399 C CA . LEU A 1 289 ? 2.486 14.780 1.787 1.00 93.38 289 LEU A CA 1
ATOM 2400 C C . LEU A 1 289 ? 2.909 15.054 0.341 1.00 93.38 289 LEU A C 1
ATOM 2402 O O . LEU A 1 289 ? 2.156 15.692 -0.390 1.00 93.38 289 LEU A O 1
ATOM 2406 N N . ILE A 1 290 ? 4.047 14.516 -0.107 1.00 92.75 290 ILE A N 1
ATOM 2407 C CA . ILE A 1 290 ? 4.492 14.627 -1.505 1.00 92.75 290 ILE A CA 1
ATOM 2408 C C . ILE A 1 290 ? 3.536 13.903 -2.461 1.00 92.75 290 ILE A C 1
ATOM 2410 O O . ILE A 1 290 ? 3.214 14.441 -3.526 1.00 92.75 290 ILE A O 1
ATOM 2414 N N . ILE A 1 291 ? 3.044 12.717 -2.085 1.00 95.06 291 ILE A N 1
ATOM 2415 C CA . ILE A 1 291 ? 2.028 11.996 -2.867 1.00 95.06 291 ILE A CA 1
ATOM 2416 C C . ILE A 1 291 ? 0.739 12.823 -2.912 1.00 95.06 291 ILE A C 1
ATOM 2418 O O . ILE A 1 291 ? 0.191 13.068 -3.987 1.00 95.06 291 ILE A O 1
ATOM 2422 N N . ILE A 1 292 ? 0.271 13.299 -1.755 1.00 94.56 292 ILE A N 1
ATOM 2423 C CA . ILE A 1 292 ? -0.980 14.061 -1.659 1.00 94.56 292 ILE A CA 1
ATOM 2424 C C . ILE A 1 292 ? -0.899 15.346 -2.480 1.00 94.56 292 ILE A C 1
ATOM 2426 O O . ILE A 1 292 ? -1.801 15.623 -3.266 1.00 94.56 292 ILE A O 1
ATOM 2430 N N . GLU A 1 293 ? 0.188 16.106 -2.371 1.00 92.88 293 GLU A N 1
ATOM 2431 C CA . GLU A 1 293 ? 0.369 17.322 -3.160 1.00 92.88 293 GLU A CA 1
ATOM 2432 C C . GLU A 1 293 ? 0.352 17.016 -4.662 1.00 92.88 293 GLU A C 1
ATOM 2434 O O . GLU A 1 293 ? -0.245 17.761 -5.444 1.00 92.88 293 GLU A O 1
ATOM 2439 N N . CYS A 1 294 ? 1.000 15.923 -5.076 1.00 92.56 294 CYS A N 1
ATOM 2440 C CA . CYS A 1 294 ? 1.090 15.568 -6.485 1.00 92.56 294 CYS A CA 1
ATOM 2441 C C . CYS A 1 294 ? -0.240 15.119 -7.085 1.00 92.56 294 CYS A C 1
ATOM 2443 O O . CYS A 1 294 ? -0.503 15.519 -8.215 1.00 92.56 294 CYS A O 1
ATOM 2445 N N . PHE A 1 295 ? -1.036 14.327 -6.364 1.00 93.50 295 PHE A N 1
ATOM 2446 C CA . PHE A 1 295 ? -2.210 13.643 -6.921 1.00 93.50 295 PHE A CA 1
ATOM 2447 C C . PHE A 1 295 ? -3.561 14.160 -6.405 1.00 93.50 295 PHE A C 1
ATOM 2449 O O . PHE A 1 295 ? -4.583 13.928 -7.045 1.00 93.50 295 PHE A O 1
ATOM 2456 N N . TYR A 1 296 ? -3.593 14.850 -5.265 1.00 93.56 296 TYR A N 1
ATOM 2457 C CA . TYR A 1 296 ? -4.824 15.352 -4.638 1.00 93.56 296 TYR A CA 1
ATOM 2458 C C . TYR A 1 296 ? -4.868 16.878 -4.501 1.00 93.56 296 TYR A C 1
ATOM 2460 O O . TYR A 1 296 ? -5.925 17.423 -4.178 1.00 93.56 296 TYR A O 1
ATOM 2468 N N . GLY A 1 297 ? -3.748 17.563 -4.742 1.00 92.31 297 GLY A N 1
ATOM 2469 C CA . GLY A 1 297 ? -3.655 19.018 -4.702 1.00 92.31 297 GLY A CA 1
ATOM 2470 C C . GLY A 1 297 ? -2.970 19.572 -3.461 1.00 92.31 297 GLY A C 1
ATOM 2471 O O . GLY A 1 297 ? -2.937 18.966 -2.386 1.00 92.31 297 GLY A O 1
ATOM 2472 N N . LYS A 1 298 ? -2.444 20.791 -3.611 1.00 91.88 298 LYS A N 1
ATOM 2473 C CA . LYS A 1 298 ? -1.741 21.516 -2.541 1.00 91.88 298 LYS A CA 1
ATOM 2474 C C . LYS A 1 298 ? -2.644 21.809 -1.350 1.00 91.88 298 LYS A C 1
ATOM 2476 O O . LYS A 1 298 ? -2.187 21.734 -0.215 1.00 91.88 298 LYS A O 1
ATOM 2481 N N . SER A 1 299 ? -3.918 22.123 -1.595 1.00 92.38 299 SER A N 1
ATOM 2482 C CA . SER A 1 299 ? -4.861 22.425 -0.512 1.00 92.38 299 SER A CA 1
ATOM 2483 C C . SER A 1 299 ? -5.105 21.211 0.390 1.00 92.38 299 SER A C 1
ATOM 2485 O O . SER A 1 299 ? -5.162 21.340 1.615 1.00 92.38 299 SER A O 1
ATOM 2487 N N . THR A 1 300 ? -5.226 20.027 -0.208 1.00 93.00 300 THR A N 1
ATOM 2488 C CA . THR A 1 300 ? -5.424 18.764 0.515 1.00 93.00 300 THR A CA 1
ATOM 2489 C C . THR A 1 300 ? -4.165 18.366 1.273 1.00 93.00 300 THR A C 1
ATOM 2491 O O . THR A 1 300 ? -4.255 17.992 2.443 1.00 93.00 300 THR A O 1
ATOM 2494 N N . ALA A 1 301 ? -2.991 18.537 0.658 1.00 92.62 301 ALA A N 1
ATOM 2495 C CA . ALA A 1 301 ? -1.710 18.335 1.330 1.00 92.62 301 ALA A CA 1
ATOM 2496 C C . ALA A 1 301 ? -1.551 19.262 2.543 1.00 92.62 301 ALA A C 1
ATOM 2498 O O . ALA A 1 301 ? -1.221 18.778 3.618 1.00 92.62 301 ALA A O 1
ATOM 2499 N N . GLY A 1 302 ? -1.865 20.556 2.408 1.00 90.31 302 GLY A N 1
ATOM 2500 C CA . GLY A 1 302 ? -1.820 21.511 3.520 1.00 90.31 302 GLY A CA 1
ATOM 2501 C C . GLY A 1 302 ? -2.756 21.126 4.667 1.00 90.31 302 GLY A C 1
ATOM 2502 O O . GLY A 1 302 ? -2.330 21.069 5.811 1.00 90.31 302 GLY A O 1
ATOM 2503 N N . THR A 1 303 ? -4.002 20.749 4.359 1.00 93.00 303 THR A N 1
ATOM 2504 C CA . THR A 1 303 ? -4.976 20.336 5.389 1.00 93.00 303 THR A CA 1
ATOM 2505 C C . THR A 1 303 ? -4.513 19.100 6.166 1.00 93.00 303 THR A C 1
ATOM 2507 O O . THR A 1 303 ? -4.674 19.024 7.384 1.00 93.00 303 THR A O 1
ATOM 2510 N N . ILE A 1 304 ? -3.940 18.115 5.468 1.00 91.38 304 ILE A N 1
ATOM 2511 C CA . ILE A 1 304 ? -3.422 16.896 6.100 1.00 91.38 304 ILE A CA 1
ATOM 2512 C C . ILE A 1 304 ? -2.125 17.189 6.863 1.00 91.38 304 ILE A C 1
ATOM 2514 O O . ILE A 1 304 ? -1.958 16.683 7.969 1.00 91.38 304 ILE A O 1
ATOM 2518 N N . GLY A 1 305 ? -1.247 18.035 6.320 1.00 89.19 305 GLY A N 1
ATOM 2519 C CA . GLY A 1 305 ? -0.032 18.511 6.984 1.00 89.19 305 GLY A CA 1
ATOM 2520 C C . GLY A 1 305 ? -0.343 19.196 8.311 1.00 89.19 305 GLY A C 1
ATOM 2521 O O . GLY A 1 305 ? 0.177 18.787 9.346 1.00 89.19 305 GLY A O 1
ATOM 2522 N N . ASP A 1 306 ? -1.295 20.130 8.314 1.00 88.69 306 ASP A N 1
ATOM 2523 C CA . ASP A 1 306 ? -1.766 20.797 9.530 1.00 88.69 306 ASP A CA 1
ATOM 2524 C C . ASP A 1 306 ? -2.326 19.789 10.546 1.00 88.69 306 ASP A C 1
ATOM 2526 O O . ASP A 1 306 ? -2.103 19.920 11.753 1.00 88.69 306 ASP A O 1
ATOM 2530 N N . ALA A 1 307 ? -3.052 18.766 10.083 1.00 88.75 307 ALA A N 1
ATOM 2531 C CA . ALA A 1 307 ? -3.580 17.721 10.956 1.00 88.75 307 ALA A CA 1
ATOM 2532 C C . ALA A 1 307 ? -2.470 16.854 11.578 1.00 88.75 307 ALA A C 1
ATOM 2534 O O . ALA A 1 307 ? -2.605 16.461 12.737 1.00 88.75 307 ALA A O 1
ATOM 2535 N N . ILE A 1 308 ? -1.386 16.584 10.845 1.00 86.06 308 ILE A N 1
ATOM 2536 C CA . ILE A 1 308 ? -0.197 15.878 11.345 1.00 86.06 308 ILE A CA 1
ATOM 2537 C C . ILE A 1 308 ? 0.515 16.727 12.401 1.00 86.06 308 ILE A C 1
ATOM 2539 O O . ILE A 1 308 ? 0.719 16.269 13.522 1.00 86.06 308 ILE A O 1
ATOM 2543 N N . GLU A 1 309 ? 0.866 17.967 12.058 1.00 82.44 309 GLU A N 1
ATOM 2544 C CA . GLU A 1 309 ? 1.672 18.851 12.909 1.00 82.44 309 GLU A CA 1
ATOM 2545 C C . GLU A 1 309 ? 0.979 19.195 14.232 1.00 82.44 309 GLU A C 1
ATOM 2547 O O . GLU A 1 309 ? 1.634 19.355 15.260 1.00 82.44 309 GLU A O 1
ATOM 2552 N N . ASN A 1 310 ? -0.354 19.283 14.218 1.00 82.38 310 ASN A N 1
ATOM 2553 C CA . ASN A 1 310 ? -1.150 19.668 15.381 1.00 82.38 310 ASN A CA 1
ATOM 2554 C C . ASN A 1 310 ? -1.795 18.480 16.120 1.00 82.38 310 ASN A C 1
ATOM 2556 O O . ASN A 1 310 ? -2.640 18.718 16.983 1.00 82.38 310 ASN A O 1
ATOM 2560 N N . ASP A 1 311 ? -1.451 17.232 15.774 1.00 78.69 311 ASP A N 1
ATOM 2561 C CA . ASP A 1 311 ? -2.043 16.001 16.337 1.00 78.69 311 ASP A CA 1
ATOM 2562 C C . ASP A 1 311 ? -3.590 15.968 16.247 1.00 78.69 311 ASP A C 1
ATOM 2564 O O . ASP A 1 311 ? -4.339 15.618 17.165 1.00 78.69 311 ASP A O 1
ATOM 2568 N N . ARG A 1 312 ? -4.103 16.400 15.091 1.00 83.88 312 ARG A N 1
ATOM 2569 C CA . ARG A 1 312 ? -5.530 16.604 14.793 1.00 83.88 312 ARG A CA 1
ATOM 2570 C C . ARG A 1 312 ? -6.081 15.631 13.756 1.00 83.88 312 ARG A C 1
ATOM 2572 O O . ARG A 1 312 ? -7.154 15.859 13.205 1.00 83.88 312 ARG A O 1
ATOM 2579 N N . PHE A 1 313 ? -5.424 14.495 13.538 1.00 78.25 313 PHE A N 1
ATOM 2580 C CA . PHE A 1 313 ? -5.954 13.447 12.657 1.00 78.25 313 PHE A CA 1
ATOM 2581 C C . PHE A 1 313 ? -7.375 13.003 13.023 1.00 78.25 313 PHE A C 1
ATOM 2583 O O . PHE A 1 313 ? -8.178 12.719 12.142 1.00 78.25 313 PHE A O 1
ATOM 2590 N N .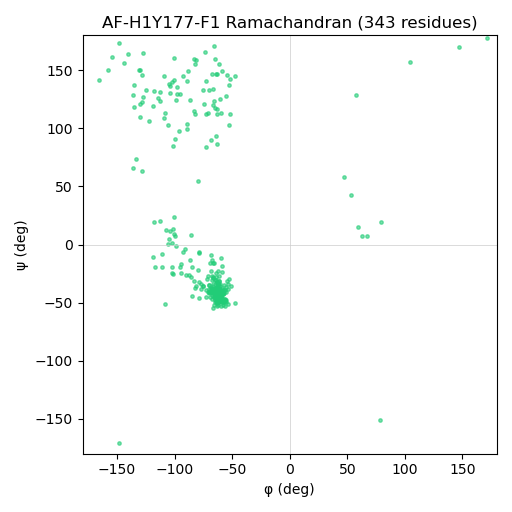 HIS A 1 314 ? -7.712 12.993 14.313 1.00 74.50 314 HIS A N 1
ATOM 2591 C CA . HIS A 1 314 ? -9.031 12.589 14.804 1.00 74.50 314 HIS A CA 1
ATOM 2592 C C . HIS A 1 314 ? -10.181 13.522 14.374 1.00 74.50 314 HIS A C 1
ATOM 2594 O O . HIS A 1 314 ? -11.340 13.124 14.480 1.00 74.50 314 HIS A O 1
ATOM 2600 N N . VAL A 1 315 ? -9.884 14.740 13.901 1.00 74.88 315 VAL A N 1
ATOM 2601 C CA . VAL A 1 315 ? -10.877 15.677 13.342 1.00 74.88 315 VAL A CA 1
ATOM 2602 C C . VAL A 1 315 ? -10.804 15.798 11.818 1.00 74.88 315 VAL A C 1
ATOM 2604 O O . VAL A 1 315 ? -11.580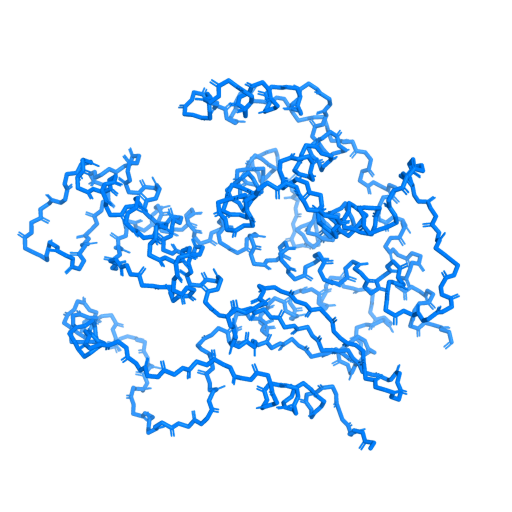 16.554 11.233 1.00 74.88 315 VAL A O 1
ATOM 2607 N N . LEU A 1 316 ? -9.890 15.074 11.163 1.00 83.38 316 LEU A N 1
ATOM 2608 C CA . LEU A 1 316 ? -9.753 15.099 9.713 1.00 83.38 316 LEU A CA 1
ATOM 2609 C C . LEU A 1 316 ? -10.944 14.385 9.063 1.00 83.38 316 LEU A C 1
ATOM 2611 O O . LEU A 1 316 ? -11.093 13.168 9.158 1.00 83.38 316 LEU A O 1
ATOM 2615 N N . ASP A 1 317 ? -11.773 15.147 8.356 1.00 85.31 317 ASP A N 1
ATOM 2616 C CA . ASP A 1 317 ? -12.878 14.614 7.566 1.00 85.31 317 ASP A CA 1
ATOM 2617 C C . ASP A 1 317 ? -12.474 14.536 6.091 1.00 85.31 317 ASP A C 1
ATOM 2619 O O . ASP A 1 317 ? -12.664 15.481 5.321 1.00 85.31 317 ASP A O 1
ATOM 2623 N N . VAL A 1 318 ? -11.913 13.390 5.695 1.00 82.81 318 VAL A N 1
ATOM 2624 C CA . VAL A 1 318 ? -11.467 13.154 4.311 1.00 82.81 318 VAL A CA 1
ATOM 2625 C C . VAL A 1 318 ? -12.614 13.291 3.304 1.00 82.81 318 VAL A C 1
ATOM 2627 O O . VAL A 1 318 ? -12.378 13.636 2.148 1.00 82.81 318 VAL A O 1
ATOM 2630 N N . GLN A 1 319 ? -13.871 13.112 3.726 1.00 84.88 319 GLN A N 1
ATOM 2631 C CA . GLN A 1 319 ? -15.017 13.257 2.827 1.00 84.88 319 GLN A CA 1
ATOM 2632 C C . GLN A 1 319 ? -15.238 14.707 2.376 1.00 84.88 319 GLN A C 1
ATOM 2634 O O . GLN A 1 319 ? -15.818 14.930 1.311 1.00 84.88 319 GLN A O 1
ATOM 2639 N N . LYS A 1 320 ? -14.738 15.683 3.145 1.00 85.94 320 LYS A N 1
ATOM 2640 C CA . LYS A 1 320 ? -14.829 17.120 2.847 1.00 85.94 320 LYS A CA 1
ATOM 2641 C C . LYS A 1 320 ? -13.634 17.673 2.073 1.00 85.94 320 LYS A C 1
ATOM 2643 O O . LYS A 1 320 ? -13.661 18.845 1.703 1.00 85.94 320 LYS A O 1
ATOM 2648 N N . LEU A 1 321 ? -12.590 16.876 1.851 1.00 86.31 321 LEU A N 1
ATOM 2649 C CA . LEU A 1 321 ? -11.409 17.329 1.122 1.00 86.31 321 LEU A CA 1
ATOM 2650 C C . LEU A 1 321 ? -11.719 17.404 -0.376 1.00 86.31 321 LEU A C 1
ATOM 2652 O O . LEU A 1 321 ? -12.284 16.472 -0.950 1.00 86.31 321 LEU A O 1
ATOM 2656 N N . ALA A 1 322 ? -11.343 18.523 -0.995 1.00 83.31 322 ALA A N 1
ATOM 2657 C CA . ALA A 1 322 ? -11.406 18.684 -2.439 1.00 83.31 322 ALA A CA 1
ATOM 2658 C C . ALA A 1 322 ? -10.299 17.853 -3.099 1.00 83.31 322 ALA A C 1
ATOM 2660 O O . ALA A 1 322 ? -9.180 17.792 -2.596 1.00 83.31 322 ALA A O 1
ATOM 2661 N N . ILE A 1 323 ? -10.594 17.215 -4.228 1.00 84.50 323 ILE A N 1
ATOM 2662 C CA . ILE A 1 323 ? -9.593 16.448 -4.971 1.00 84.50 323 ILE A CA 1
ATOM 2663 C C . ILE A 1 323 ? -9.274 17.203 -6.250 1.00 84.50 323 ILE A C 1
ATOM 2665 O O . ILE A 1 323 ? -10.081 17.272 -7.174 1.00 84.50 323 ILE A O 1
ATOM 2669 N N . GLU A 1 324 ? -8.073 17.762 -6.298 1.00 78.06 324 GLU A N 1
ATOM 2670 C CA . GLU A 1 324 ? -7.502 18.307 -7.519 1.00 78.06 324 GLU A CA 1
ATOM 2671 C C . GLU A 1 324 ? -6.749 17.146 -8.189 1.00 78.06 324 GLU A C 1
ATOM 2673 O O . GLU A 1 324 ? -5.656 16.785 -7.756 1.00 78.06 324 GLU A O 1
ATOM 2678 N N . ASN A 1 325 ? -7.353 16.490 -9.188 1.00 65.31 325 ASN A N 1
ATOM 2679 C CA . ASN A 1 325 ? -6.714 15.383 -9.916 1.00 65.31 325 ASN A CA 1
ATOM 2680 C C . ASN A 1 325 ? -5.546 15.920 -10.754 1.00 65.31 325 ASN A C 1
ATOM 2682 O O . ASN A 1 325 ? -5.720 16.341 -11.898 1.00 65.31 325 ASN A O 1
ATOM 2686 N N . LEU A 1 326 ? -4.354 15.956 -10.166 1.00 66.75 326 LEU A N 1
ATOM 2687 C CA . LEU A 1 326 ? -3.185 16.586 -10.765 1.00 66.75 326 LEU A CA 1
ATOM 2688 C C . LEU A 1 326 ? -2.150 15.538 -11.205 1.00 66.75 326 LEU A C 1
ATOM 2690 O O . LEU A 1 326 ? -1.935 14.521 -10.554 1.00 66.75 326 LEU A O 1
ATOM 2694 N N . LYS A 1 327 ? -1.471 15.826 -12.324 1.00 75.81 327 LYS A N 1
ATOM 2695 C CA . LYS A 1 327 ? -0.214 15.197 -12.789 1.00 75.81 327 LYS A CA 1
ATOM 2696 C C . LYS A 1 327 ? -0.231 13.694 -13.117 1.00 75.81 327 LYS A C 1
ATOM 2698 O O . LYS A 1 327 ? 0.836 13.166 -13.422 1.00 75.81 327 LYS A O 1
ATOM 2703 N N . GLU A 1 328 ? -1.377 13.019 -13.124 1.00 84.69 328 GLU A N 1
ATOM 2704 C CA . GLU A 1 328 ? -1.466 11.577 -13.429 1.00 84.69 328 GLU A CA 1
ATOM 2705 C C . GLU A 1 328 ? -0.865 11.219 -14.793 1.00 84.69 328 GLU A C 1
ATOM 2707 O O . GLU A 1 328 ? 0.016 10.366 -14.863 1.00 84.69 328 GLU A O 1
ATOM 2712 N N . GLU A 1 329 ? -1.234 11.957 -15.844 1.00 87.19 329 GLU A N 1
ATOM 2713 C CA . GLU A 1 329 ? -0.756 11.738 -17.219 1.00 87.19 329 GLU A CA 1
ATOM 2714 C C . GLU A 1 329 ? 0.777 11.747 -17.325 1.00 87.19 329 GLU A C 1
ATOM 2716 O O . GLU A 1 329 ? 1.368 10.970 -18.072 1.00 87.19 329 GLU A O 1
ATOM 2721 N N . LYS A 1 330 ? 1.447 12.603 -16.539 1.00 91.31 330 LYS A N 1
ATOM 2722 C CA . LYS A 1 330 ? 2.914 12.688 -16.522 1.00 91.31 330 LYS A CA 1
ATOM 2723 C C . LYS A 1 330 ? 3.536 11.389 -16.006 1.00 91.31 330 LYS A C 1
ATOM 2725 O O . LYS A 1 330 ? 4.534 10.934 -16.563 1.00 91.31 330 LYS A O 1
ATOM 2730 N N . TYR A 1 331 ? 2.995 10.829 -14.925 1.00 92.81 331 TYR A N 1
ATOM 2731 C CA . TYR A 1 331 ? 3.528 9.599 -14.339 1.00 92.81 331 TYR A CA 1
ATOM 2732 C C . TYR A 1 331 ? 3.118 8.366 -15.142 1.00 92.81 331 TYR A C 1
ATOM 2734 O O . TYR A 1 331 ? 3.931 7.460 -15.283 1.00 92.81 331 TYR A O 1
ATOM 2742 N N . GLU A 1 332 ? 1.923 8.349 -15.734 1.00 92.44 332 GLU A N 1
ATOM 2743 C CA . GLU A 1 332 ? 1.505 7.288 -16.660 1.00 92.44 332 GLU A CA 1
ATOM 2744 C C . GLU A 1 332 ? 2.438 7.211 -17.875 1.00 92.44 332 GLU A C 1
ATOM 2746 O O . GLU A 1 332 ? 2.980 6.142 -18.162 1.00 92.44 332 GLU A O 1
ATOM 2751 N N . ALA A 1 333 ? 2.727 8.353 -18.511 1.00 92.56 333 ALA A N 1
ATOM 2752 C CA . ALA A 1 333 ? 3.669 8.422 -19.627 1.00 92.56 333 ALA A CA 1
ATOM 2753 C C . ALA A 1 333 ? 5.085 7.974 -19.226 1.00 92.56 333 ALA A C 1
ATOM 2755 O O . ALA A 1 333 ? 5.758 7.277 -19.988 1.00 92.56 333 ALA A O 1
ATOM 2756 N N . TYR A 1 334 ? 5.536 8.343 -18.022 1.00 93.88 334 TYR A N 1
ATOM 2757 C CA . TYR A 1 334 ? 6.814 7.873 -17.489 1.00 93.88 334 TYR A CA 1
ATOM 2758 C C . TYR A 1 334 ? 6.833 6.354 -17.298 1.00 93.88 334 TYR A C 1
ATOM 2760 O O . TYR A 1 334 ? 7.785 5.703 -17.723 1.00 93.88 334 TYR A O 1
ATOM 2768 N N . ILE A 1 335 ? 5.787 5.785 -16.693 1.00 94.94 335 ILE A N 1
ATOM 2769 C CA . ILE A 1 335 ? 5.663 4.339 -16.482 1.00 94.94 335 ILE A CA 1
ATOM 2770 C C . ILE A 1 335 ? 5.718 3.608 -17.826 1.00 94.94 335 ILE A C 1
ATOM 2772 O O . ILE A 1 335 ? 6.509 2.680 -17.969 1.00 94.94 335 ILE A O 1
ATOM 2776 N N . ASP A 1 336 ? 4.949 4.047 -18.827 1.00 93.31 336 ASP A N 1
ATOM 2777 C CA . ASP A 1 336 ? 4.964 3.439 -20.164 1.00 93.31 336 ASP A CA 1
ATOM 2778 C C . ASP A 1 336 ? 6.344 3.501 -20.819 1.00 93.31 336 ASP A C 1
ATOM 2780 O O . ASP A 1 336 ? 6.795 2.531 -21.432 1.00 93.31 336 ASP A O 1
ATOM 2784 N N . GLN A 1 337 ? 7.034 4.635 -20.681 1.00 93.19 337 GLN A N 1
ATOM 2785 C CA . GLN A 1 337 ? 8.392 4.784 -21.183 1.00 93.19 337 GLN A CA 1
ATOM 2786 C C . GLN A 1 337 ? 9.352 3.809 -20.491 1.00 93.19 337 GLN A C 1
ATOM 2788 O O . GLN A 1 337 ? 10.120 3.137 -21.178 1.00 93.19 337 GLN A O 1
ATOM 2793 N N . GLN A 1 338 ? 9.318 3.714 -19.158 1.00 93.06 338 GLN A N 1
ATOM 2794 C CA . GLN A 1 338 ? 10.208 2.814 -18.421 1.00 93.06 338 GLN A CA 1
ATOM 2795 C C . GLN A 1 338 ? 9.901 1.347 -18.714 1.00 93.06 338 GLN A C 1
ATOM 2797 O O . GLN A 1 338 ? 10.829 0.576 -18.923 1.00 93.06 338 GLN A O 1
ATOM 2802 N N . LEU A 1 339 ? 8.629 0.957 -18.805 1.00 93.06 339 LEU A N 1
ATOM 2803 C CA . LEU A 1 339 ? 8.245 -0.406 -19.170 1.00 93.06 339 LEU A CA 1
ATOM 2804 C C . LEU A 1 339 ? 8.842 -0.807 -20.528 1.00 93.06 339 LEU A C 1
ATOM 2806 O O . LEU A 1 339 ? 9.476 -1.855 -20.630 1.00 93.06 339 LEU A O 1
ATOM 2810 N N . LYS A 1 340 ? 8.742 0.059 -21.545 1.00 90.94 340 LYS A N 1
ATOM 2811 C CA . LYS A 1 340 ? 9.370 -0.185 -22.855 1.00 90.94 340 LYS A CA 1
ATOM 2812 C C . LYS A 1 340 ? 10.889 -0.271 -22.758 1.00 90.94 340 LYS A C 1
ATOM 2814 O O . LYS A 1 340 ? 11.479 -1.208 -23.275 1.00 90.94 340 LYS A O 1
ATOM 2819 N N . LEU A 1 341 ? 11.527 0.673 -22.067 1.00 89.88 341 LEU A N 1
ATOM 2820 C CA . LEU A 1 341 ? 12.987 0.692 -21.924 1.00 89.88 341 LEU A CA 1
ATOM 2821 C C . LEU A 1 341 ? 13.541 -0.543 -21.205 1.00 89.88 341 LEU A C 1
ATOM 2823 O O . LEU A 1 341 ? 14.672 -0.928 -21.476 1.00 89.88 341 LEU A O 1
ATOM 2827 N N . ARG A 1 342 ? 12.784 -1.124 -20.270 1.00 87.19 342 ARG A N 1
ATOM 2828 C CA . ARG A 1 342 ? 13.240 -2.238 -19.428 1.00 87.19 342 ARG A CA 1
ATOM 2829 C C . ARG A 1 342 ? 13.008 -3.615 -20.042 1.00 87.19 342 ARG A C 1
ATOM 2831 O O . ARG A 1 342 ? 13.725 -4.534 -19.671 1.00 87.19 342 ARG A O 1
ATOM 2838 N N . PHE A 1 343 ? 12.017 -3.751 -20.922 1.00 86.50 343 PHE A N 1
ATOM 2839 C CA . PHE A 1 343 ? 11.612 -5.041 -21.496 1.00 86.50 343 PHE A CA 1
ATOM 2840 C C . PHE A 1 343 ? 11.811 -5.123 -23.022 1.00 86.50 343 PHE A C 1
ATOM 2842 O O . PHE A 1 343 ? 11.920 -6.201 -23.580 1.00 86.50 343 PHE A O 1
ATOM 2849 N N . GLN A 1 344 ? 11.926 -4.001 -23.738 1.00 74.81 344 GLN A N 1
ATOM 2850 C CA . GLN A 1 344 ? 12.131 -4.009 -25.198 1.00 74.81 344 GLN A CA 1
ATOM 2851 C C . GLN A 1 344 ? 13.593 -3.749 -25.613 1.00 74.81 344 GLN A C 1
ATOM 2853 O O . GLN A 1 344 ? 13.843 -3.434 -26.779 1.00 74.81 344 GLN A O 1
ATOM 2858 N N . SER A 1 345 ? 14.546 -3.826 -24.674 1.00 56.19 345 SER A N 1
ATOM 2859 C CA . SER A 1 345 ? 15.976 -3.537 -24.890 1.00 56.19 345 SER A CA 1
ATOM 2860 C C . SER A 1 345 ? 16.800 -4.742 -25.319 1.00 56.19 345 SER A C 1
ATOM 2862 O O . SER A 1 345 ? 16.702 -5.774 -24.616 1.00 56.19 345 SER A O 1
#

Foldseek 3Di:
DDPFQVRVQVVVLVVAADDDDDDPCPVVVVVVCCVVCVPVCVVPPDDPDDDDDPDPLVCQVVQVVLLVLLLVLDDPLLSVQCVGAEDEDERADLPDAWAKAADPVRRHIYIYHHSLNLLLLLVLLLLVLCLVPQVFWPAKSVCGPDRDDSVNSVVQNVCQLVVCLPPVGNDTIDTDGHPVSVVLSVLLSSLLVQLRRQLNVQCVLQCVNPPDDPGDDPDDDDPQVLASSNLSSNQLSVLSSVSSVVVVHDCDPVNVLSSLVSLVSNLVSVCSNVPAQDSNYHRSLVSSLSNCCAAFHPVQSVVVVCCVVVVNPVVDDSVPRHGDGHDSVVSVVSSNVSSCVPRVD